Protein AF-A0A2T0B261-F1 (afdb_monomer_lite)

Secondary structure (DSSP, 8-state):
-EEEEEE--TTSTT--EEEEEEEE-TT-S-TTT-EEEEEEEE-TTS-EEEEEEEEETTEEEEEEE-HHHHHHHHHHHHHHHHHHHTT----EEEEEEETTEEEEEEE-SSSEEEEEEEEEETTEEEEEEEEEEHHHHHHHHHHHHHHHHHHHHHHHHS-TT--SS-HHHHHHHHHHHHHHHHHHHHHTT-HHHHHHHHHHHHHH--

Organism: NCBI:txid1289519

Structure (mmCIF, N/CA/C/O backbone):
data_AF-A0A2T0B261-F1
#
_entry.id   AF-A0A2T0B261-F1
#
loop_
_atom_site.group_PDB
_atom_site.id
_atom_site.type_symbol
_atom_site.label_atom_id
_atom_site.label_alt_id
_atom_site.label_comp_id
_atom_site.label_asym_id
_atom_site.label_entity_id
_atom_site.label_seq_id
_atom_site.pdbx_PDB_ins_code
_atom_site.Cartn_x
_atom_site.Cartn_y
_atom_site.Cartn_z
_atom_site.occupancy
_atom_site.B_iso_or_equiv
_atom_site.auth_seq_id
_atom_site.auth_comp_id
_atom_site.auth_asym_id
_atom_site.auth_atom_id
_atom_site.pdbx_PDB_model_num
ATOM 1 N N . MET A 1 1 ? -5.712 0.324 -14.824 1.00 85.69 1 MET A N 1
ATOM 2 C CA . MET A 1 1 ? -4.894 -0.798 -14.277 1.00 85.69 1 MET A CA 1
ATOM 3 C C . MET A 1 1 ? -5.776 -1.913 -13.694 1.00 85.69 1 MET A C 1
ATOM 5 O O . MET A 1 1 ? -6.848 -1.622 -13.180 1.00 85.69 1 MET A O 1
ATOM 9 N N . LYS A 1 2 ? -5.351 -3.194 -13.693 1.00 87.75 2 LYS A N 1
ATOM 10 C CA . LYS A 1 2 ? -6.059 -4.255 -12.928 1.00 87.75 2 LYS A CA 1
ATOM 11 C C . LYS A 1 2 ? -5.473 -4.407 -11.519 1.00 87.75 2 LYS A C 1
ATOM 13 O O . LYS A 1 2 ? -4.264 -4.598 -11.382 1.00 87.75 2 LYS A O 1
ATOM 18 N N . ILE A 1 3 ? -6.333 -4.376 -10.497 1.00 82.25 3 ILE A N 1
ATOM 19 C CA . ILE A 1 3 ? -5.967 -4.512 -9.079 1.00 82.25 3 ILE A CA 1
ATOM 20 C C . ILE A 1 3 ? -6.705 -5.706 -8.466 1.00 82.25 3 ILE A C 1
ATOM 22 O O . ILE A 1 3 ? -7.930 -5.703 -8.385 1.00 82.25 3 ILE A O 1
ATOM 26 N N . ASP A 1 4 ? -5.958 -6.713 -8.015 1.00 83.25 4 ASP A N 1
ATOM 27 C CA . ASP A 1 4 ? -6.497 -7.902 -7.353 1.00 83.25 4 ASP A CA 1
ATOM 28 C C . ASP A 1 4 ? -6.082 -7.911 -5.868 1.00 83.25 4 ASP A C 1
ATOM 30 O O . ASP A 1 4 ? -4.905 -8.092 -5.538 1.00 83.25 4 ASP A O 1
ATOM 34 N N . ASN A 1 5 ? -7.049 -7.742 -4.963 1.00 83.25 5 ASN A N 1
ATOM 35 C CA . ASN A 1 5 ? -6.847 -7.872 -3.517 1.00 83.25 5 ASN A CA 1
ATOM 36 C C . ASN A 1 5 ? -7.009 -9.332 -3.087 1.00 83.25 5 ASN A C 1
ATOM 38 O O . ASN A 1 5 ? -7.924 -10.018 -3.542 1.00 83.25 5 ASN A O 1
ATOM 42 N N . PHE A 1 6 ? -6.163 -9.811 -2.177 1.00 80.00 6 PHE A N 1
ATOM 43 C CA . PHE A 1 6 ? -6.283 -11.169 -1.650 1.00 80.00 6 PHE A CA 1
ATOM 44 C C . PHE A 1 6 ? -5.894 -11.262 -0.173 1.00 80.00 6 PHE A C 1
ATOM 46 O O . PHE A 1 6 ? -5.002 -10.568 0.324 1.00 80.00 6 PHE A O 1
ATOM 53 N N . VAL A 1 7 ? -6.558 -12.177 0.531 1.00 75.19 7 VAL A N 1
ATOM 54 C CA . VAL A 1 7 ? -6.278 -12.538 1.924 1.00 75.19 7 VAL A CA 1
ATOM 55 C C . VAL A 1 7 ? -5.962 -14.022 1.959 1.00 75.19 7 VAL A C 1
ATOM 57 O O . VAL A 1 7 ? -6.681 -14.823 1.363 1.00 75.19 7 VAL A O 1
ATOM 60 N N . LEU A 1 8 ? -4.875 -14.393 2.634 1.00 70.38 8 LEU A N 1
ATOM 61 C CA . LEU A 1 8 ? -4.493 -15.793 2.768 1.00 70.38 8 LEU A CA 1
ATOM 62 C C . LEU A 1 8 ? -5.005 -16.344 4.105 1.00 70.38 8 LEU A C 1
ATOM 64 O O . LEU A 1 8 ? -4.889 -15.669 5.132 1.00 70.38 8 LEU A O 1
ATOM 68 N N . PRO A 1 9 ? -5.588 -17.554 4.120 1.00 62.09 9 PRO A N 1
ATOM 69 C CA . PRO A 1 9 ? -6.088 -18.154 5.347 1.00 62.09 9 PRO A CA 1
ATOM 70 C C . PRO A 1 9 ? -4.943 -18.389 6.342 1.00 62.09 9 PRO A C 1
ATOM 72 O O . PRO A 1 9 ? -3.888 -18.920 5.994 1.00 62.09 9 PRO A O 1
ATOM 75 N N . LYS A 1 10 ? -5.178 -18.046 7.615 1.00 58.50 10 LYS A N 1
ATOM 76 C CA . LYS A 1 10 ? -4.206 -18.218 8.713 1.00 58.50 10 LYS A CA 1
ATOM 77 C C . LYS A 1 10 ? -3.794 -19.684 8.947 1.00 58.50 10 LYS A C 1
ATOM 79 O O . LYS A 1 10 ? -2.779 -19.926 9.588 1.00 58.50 10 LYS A O 1
ATOM 84 N N . ASN A 1 11 ? -4.553 -20.645 8.415 1.00 54.38 11 ASN A N 1
ATOM 85 C CA . ASN A 1 11 ? -4.434 -22.072 8.733 1.00 54.38 11 ASN A CA 1
ATOM 86 C C . ASN A 1 11 ? -3.466 -22.856 7.829 1.00 54.38 11 ASN A C 1
ATOM 88 O O . ASN A 1 11 ? -3.308 -24.061 8.002 1.00 54.38 11 ASN A O 1
ATOM 92 N N . THR A 1 12 ? -2.791 -22.211 6.876 1.00 56.44 12 THR A N 1
ATOM 93 C CA . THR A 1 12 ? -1.679 -22.855 6.156 1.00 56.44 12 THR A CA 1
ATOM 94 C C . THR A 1 12 ? -0.426 -22.866 7.036 1.00 56.44 12 THR A C 1
ATOM 96 O O . THR A 1 12 ? 0.180 -21.815 7.252 1.00 56.44 12 THR A O 1
ATOM 99 N N . LEU A 1 13 ? -0.038 -24.041 7.551 1.00 43.06 13 LEU A N 1
ATOM 100 C CA . LEU A 1 13 ? 1.209 -24.240 8.303 1.00 43.06 13 LEU A CA 1
ATOM 101 C C . LEU A 1 13 ? 2.393 -23.574 7.575 1.00 43.06 13 LEU A C 1
ATOM 103 O O . LEU A 1 13 ? 2.640 -23.834 6.400 1.00 43.06 13 LEU A O 1
ATOM 107 N N . GLY A 1 14 ? 3.114 -22.694 8.276 1.00 57.16 14 GLY A N 1
ATOM 108 C CA . GLY A 1 14 ? 4.294 -21.993 7.752 1.00 57.16 14 GLY A CA 1
ATOM 109 C C . GLY A 1 14 ? 4.013 -20.726 6.932 1.00 57.16 14 GLY A C 1
ATOM 110 O O . GLY A 1 14 ? 4.960 -20.043 6.531 1.00 57.16 14 GLY A O 1
ATOM 111 N N . ASN A 1 15 ? 2.748 -20.360 6.702 1.00 60.84 15 ASN A N 1
ATOM 112 C CA . ASN A 1 15 ? 2.421 -19.195 5.888 1.00 60.84 15 ASN A CA 1
ATOM 113 C C . ASN A 1 15 ? 2.606 -17.887 6.674 1.00 60.84 15 ASN A C 1
ATOM 115 O O . ASN A 1 15 ? 1.798 -17.515 7.522 1.00 60.84 15 ASN A O 1
ATOM 119 N N . ARG A 1 16 ? 3.697 -17.168 6.384 1.00 67.44 16 ARG A N 1
ATOM 120 C CA . ARG A 1 16 ? 3.964 -15.839 6.959 1.00 67.44 16 ARG A CA 1
ATOM 121 C C . ARG A 1 16 ? 3.121 -14.740 6.320 1.00 67.44 16 ARG A C 1
ATOM 123 O O . ARG A 1 16 ? 3.132 -13.625 6.822 1.00 67.44 16 ARG A O 1
ATOM 130 N N . PHE A 1 17 ? 2.450 -14.999 5.204 1.00 73.38 17 PHE A N 1
ATOM 131 C CA . PHE A 1 17 ? 1.710 -13.984 4.468 1.00 73.38 17 PHE A CA 1
ATOM 132 C C . PHE A 1 17 ? 0.312 -13.772 5.061 1.00 73.38 17 PHE A C 1
ATOM 134 O O . PHE A 1 17 ? -0.387 -14.733 5.368 1.00 73.38 17 PHE A O 1
ATOM 141 N N . LYS A 1 18 ? -0.103 -12.508 5.201 1.00 77.94 18 LYS A N 1
ATOM 142 C CA . LYS A 1 18 ? -1.422 -12.135 5.738 1.00 77.94 18 LYS A CA 1
ATOM 143 C C . LYS A 1 18 ? -2.383 -11.731 4.618 1.00 77.94 18 LYS A C 1
ATOM 145 O O . LYS A 1 18 ? -3.426 -12.346 4.424 1.00 77.94 18 LYS A O 1
ATOM 150 N N . CYS A 1 19 ? -2.015 -10.702 3.867 1.00 82.44 19 CYS A N 1
ATOM 151 C CA . CYS A 1 19 ? -2.811 -10.135 2.782 1.00 82.44 19 CYS A CA 1
ATOM 152 C C . CYS A 1 19 ? -1.904 -9.417 1.783 1.00 82.44 19 CYS A C 1
ATOM 154 O O . CYS A 1 19 ? -0.753 -9.105 2.104 1.00 82.44 19 CYS A O 1
ATOM 156 N N . GLY A 1 20 ? -2.415 -9.151 0.586 1.00 87.50 20 GLY A N 1
ATOM 157 C CA . GLY A 1 20 ? -1.688 -8.408 -0.430 1.00 87.50 20 GLY A CA 1
ATOM 158 C C . GLY A 1 20 ? -2.574 -7.858 -1.536 1.00 87.50 20 GLY A C 1
ATOM 159 O O . GLY A 1 20 ? -3.765 -8.157 -1.620 1.00 87.50 20 GLY A O 1
ATOM 160 N N . ILE A 1 21 ? -1.946 -7.043 -2.375 1.00 91.62 21 ILE A N 1
ATOM 161 C CA . ILE A 1 21 ? -2.534 -6.377 -3.527 1.00 91.62 21 ILE A CA 1
ATOM 162 C C . ILE A 1 21 ? -1.633 -6.655 -4.724 1.00 91.62 21 ILE A C 1
ATOM 164 O O . ILE A 1 21 ? -0.427 -6.391 -4.682 1.00 91.62 21 ILE A O 1
ATOM 168 N N . LYS A 1 22 ? -2.206 -7.214 -5.787 1.00 93.94 22 LYS A N 1
ATOM 169 C CA . LYS A 1 22 ? -1.523 -7.443 -7.058 1.00 93.94 22 LYS A CA 1
ATOM 170 C C . LYS A 1 22 ? -1.974 -6.389 -8.063 1.00 93.94 22 LYS A C 1
ATOM 172 O O . LYS A 1 22 ? -3.155 -6.291 -8.373 1.00 93.94 22 LYS A O 1
ATOM 177 N N . PHE A 1 23 ? -1.016 -5.655 -8.600 1.00 94.56 23 PHE A N 1
ATOM 178 C CA . PHE A 1 23 ? -1.191 -4.633 -9.619 1.00 94.56 23 PHE A CA 1
ATOM 179 C C . PHE A 1 23 ? -0.669 -5.157 -10.952 1.00 94.56 23 PHE A C 1
ATOM 181 O O . PHE A 1 23 ? 0.485 -5.581 -11.056 1.00 94.56 23 PHE A O 1
ATOM 188 N N . ILE A 1 24 ? -1.513 -5.134 -11.975 1.00 94.62 24 ILE A N 1
ATOM 189 C CA . ILE A 1 24 ? -1.156 -5.531 -13.336 1.00 94.62 24 ILE A CA 1
ATOM 190 C C . ILE A 1 24 ? -1.382 -4.309 -14.231 1.00 94.62 24 ILE A C 1
ATOM 192 O O . ILE A 1 24 ? -2.540 -3.996 -14.537 1.00 94.62 24 ILE A O 1
ATOM 196 N N . PRO A 1 25 ? -0.302 -3.611 -14.629 1.00 92.75 25 PRO A N 1
ATOM 197 C CA . PRO A 1 25 ? -0.401 -2.484 -15.548 1.00 92.75 25 PRO A CA 1
ATOM 198 C C . PRO A 1 25 ? -1.026 -2.882 -16.886 1.00 92.75 25 PRO A C 1
ATOM 200 O O . PRO A 1 25 ? -0.893 -4.019 -17.356 1.00 92.75 25 PRO A O 1
ATOM 203 N N . GLU A 1 26 ? -1.701 -1.948 -17.538 1.00 91.06 26 GLU A N 1
ATOM 204 C CA . GLU A 1 26 ? -2.388 -2.210 -18.804 1.00 91.06 26 GLU A CA 1
ATOM 205 C C . GLU A 1 26 ? -1.413 -2.502 -19.938 1.00 91.06 26 GLU A C 1
ATOM 207 O O . GLU A 1 26 ? -1.649 -3.395 -20.753 1.00 91.06 26 GLU A O 1
ATOM 212 N N . ARG A 1 27 ? -0.274 -1.804 -19.941 1.00 88.44 27 ARG A N 1
ATOM 213 C CA . ARG A 1 27 ? 0.771 -1.912 -20.970 1.00 88.44 27 ARG A CA 1
ATOM 214 C C . ARG A 1 27 ? 1.659 -3.150 -20.841 1.00 88.44 27 ARG A C 1
ATOM 216 O O . ARG A 1 27 ? 2.654 -3.275 -21.556 1.00 88.44 27 ARG A O 1
ATOM 223 N N . THR A 1 28 ? 1.334 -4.068 -19.937 1.00 87.94 28 THR A N 1
ATOM 224 C CA . THR A 1 28 ? 2.104 -5.299 -19.764 1.00 87.94 28 THR A CA 1
ATOM 225 C C . THR A 1 28 ? 1.663 -6.386 -20.737 1.00 87.94 28 THR A C 1
ATOM 227 O O . THR A 1 28 ? 0.478 -6.693 -20.845 1.00 87.94 28 THR A O 1
ATOM 230 N N . LEU A 1 29 ? 2.631 -6.988 -21.438 1.00 84.12 29 LEU A N 1
ATOM 231 C CA . LEU A 1 29 ? 2.369 -7.991 -22.475 1.00 84.12 29 LEU A CA 1
ATOM 232 C C . LEU A 1 29 ? 1.876 -9.311 -21.873 1.00 84.12 29 LEU A C 1
ATOM 234 O O . LEU A 1 29 ? 0.930 -9.905 -22.385 1.00 84.12 29 LEU A O 1
ATOM 238 N N . ASN A 1 30 ? 2.484 -9.762 -20.769 1.00 89.44 30 ASN A N 1
ATOM 239 C CA . ASN A 1 30 ? 2.093 -10.998 -20.103 1.00 89.44 30 ASN A CA 1
ATOM 240 C C . ASN A 1 30 ? 1.453 -10.710 -18.739 1.00 89.44 30 ASN A C 1
ATOM 242 O O . ASN A 1 30 ? 2.123 -10.691 -17.712 1.00 89.44 30 ASN A O 1
ATOM 246 N N . LYS A 1 31 ? 0.123 -10.568 -18.713 1.00 86.94 31 LYS A N 1
ATOM 247 C CA . LYS A 1 31 ? -0.653 -10.276 -17.489 1.00 86.94 31 LYS A CA 1
ATOM 248 C C . LYS A 1 31 ? -0.548 -11.353 -16.392 1.00 86.94 31 LYS A C 1
ATOM 250 O O . LYS A 1 31 ? -0.924 -11.106 -15.245 1.00 86.94 31 LYS A O 1
ATOM 255 N N . TYR A 1 32 ? -0.052 -12.549 -16.718 1.00 85.62 32 TYR A N 1
ATOM 256 C CA . TYR A 1 32 ? 0.152 -13.625 -15.745 1.00 85.62 32 TYR A CA 1
ATOM 257 C C . TYR A 1 32 ? 1.505 -13.520 -15.039 1.00 85.62 32 TYR A C 1
ATOM 259 O O . TYR A 1 32 ? 1.573 -13.725 -13.824 1.00 85.62 32 TYR A O 1
ATOM 267 N N . LEU A 1 33 ? 2.565 -13.198 -15.784 1.00 90.50 33 LEU A N 1
ATOM 268 C CA . LEU A 1 33 ? 3.940 -13.158 -15.275 1.00 90.50 33 LEU A CA 1
ATOM 269 C C . LEU A 1 33 ? 4.414 -11.757 -14.896 1.00 90.50 33 LEU A C 1
ATOM 271 O O . LEU A 1 33 ? 5.344 -11.647 -14.098 1.00 90.50 33 LEU A O 1
ATOM 275 N N . ASP A 1 34 ? 3.765 -10.721 -15.418 1.00 94.00 34 ASP A N 1
ATOM 276 C CA . ASP A 1 34 ? 4.195 -9.345 -15.252 1.00 94.00 34 ASP A CA 1
ATOM 277 C C . ASP A 1 34 ? 3.243 -8.593 -14.316 1.00 94.00 34 ASP A C 1
ATOM 279 O O . ASP A 1 34 ? 2.078 -8.359 -14.643 1.00 94.00 34 ASP A O 1
ATOM 283 N N . TYR A 1 35 ? 3.724 -8.248 -13.123 1.00 95.19 35 TYR A N 1
ATOM 284 C CA . TYR A 1 35 ? 2.932 -7.564 -12.104 1.00 95.19 35 TYR A CA 1
ATOM 285 C C . TYR A 1 35 ? 3.797 -6.911 -11.022 1.00 95.19 35 TYR A C 1
ATOM 287 O O . TYR A 1 35 ? 4.931 -7.322 -10.755 1.00 95.19 35 TYR A O 1
ATOM 295 N N . ILE A 1 36 ? 3.214 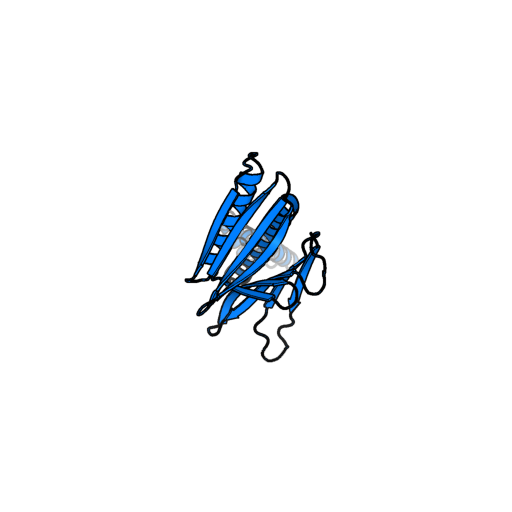-5.931 -10.338 1.00 96.25 36 ILE A N 1
ATOM 296 C CA . ILE A 1 36 ? 3.713 -5.401 -9.070 1.00 96.25 36 ILE A CA 1
ATOM 297 C C . ILE A 1 36 ? 2.863 -6.021 -7.962 1.00 96.25 36 ILE A C 1
ATOM 299 O O . ILE A 1 36 ? 1.642 -6.049 -8.044 1.00 96.25 36 ILE A O 1
ATOM 303 N N . LEU A 1 37 ? 3.487 -6.572 -6.932 1.00 94.88 37 LEU A N 1
ATOM 304 C CA . LEU A 1 37 ? 2.802 -7.283 -5.861 1.00 94.88 37 LEU A CA 1
ATOM 305 C C . LEU A 1 37 ? 3.219 -6.703 -4.515 1.00 94.88 37 LEU A C 1
ATOM 307 O O . LEU A 1 37 ? 4.368 -6.837 -4.103 1.00 94.88 37 LEU A O 1
ATOM 311 N N . PHE A 1 38 ? 2.268 -6.092 -3.822 1.00 94.31 38 PHE A N 1
ATOM 312 C CA . PHE A 1 38 ? 2.430 -5.617 -2.457 1.00 94.31 38 PHE A CA 1
ATOM 313 C C . PHE A 1 38 ? 1.871 -6.656 -1.486 1.00 94.31 38 PHE A C 1
ATOM 315 O O . PHE A 1 38 ? 0.740 -7.104 -1.647 1.00 94.31 38 PHE A O 1
ATOM 322 N N . VAL A 1 39 ? 2.641 -7.070 -0.480 1.00 91.75 39 VAL A N 1
ATOM 323 C CA . VAL A 1 39 ? 2.204 -8.100 0.471 1.00 91.75 39 VAL A CA 1
ATOM 324 C C . VAL A 1 39 ? 2.661 -7.805 1.884 1.00 91.75 39 VAL A C 1
ATOM 326 O O . VAL A 1 39 ? 3.810 -7.432 2.117 1.00 91.75 39 VAL A O 1
ATOM 329 N N . VAL A 1 40 ? 1.782 -8.074 2.842 1.00 89.38 40 VAL A N 1
ATOM 330 C CA . VAL A 1 40 ? 2.079 -8.004 4.271 1.00 89.38 40 VAL A CA 1
ATOM 331 C C . VAL A 1 40 ? 2.399 -9.386 4.794 1.00 89.38 40 VAL A C 1
ATOM 333 O O . VAL A 1 40 ? 1.657 -10.347 4.564 1.00 89.38 40 VAL A O 1
ATOM 336 N N . LYS A 1 41 ? 3.510 -9.483 5.519 1.00 86.31 41 LYS A N 1
ATOM 337 C CA . LYS A 1 41 ? 3.987 -10.728 6.109 1.00 86.31 41 LYS A CA 1
ATOM 338 C C . LYS A 1 41 ? 4.312 -10.535 7.584 1.00 86.31 41 LYS A C 1
ATOM 340 O O . LYS A 1 41 ? 4.682 -9.445 8.007 1.00 86.31 41 LYS A O 1
ATOM 345 N N . SER A 1 42 ? 4.211 -11.602 8.360 1.00 78.94 42 SER A N 1
ATOM 346 C CA . SER A 1 42 ? 4.788 -11.676 9.696 1.00 78.94 42 SER A CA 1
ATOM 347 C C . SER A 1 42 ? 6.303 -11.852 9.576 1.00 78.94 42 SER A C 1
ATOM 349 O O . SER A 1 42 ? 6.788 -12.806 8.960 1.00 78.94 42 SER A O 1
ATOM 351 N N . GLY A 1 43 ? 7.048 -10.915 10.147 1.00 70.56 43 GLY A N 1
ATOM 352 C CA . GLY A 1 43 ? 8.488 -10.988 10.334 1.00 70.56 43 GLY A CA 1
ATOM 353 C C . GLY A 1 43 ? 8.882 -12.046 11.363 1.00 70.56 43 GLY A C 1
ATOM 354 O O . GLY A 1 43 ? 8.042 -12.686 11.997 1.00 70.56 43 GLY A O 1
ATOM 355 N N . HIS A 1 44 ? 10.190 -12.225 11.547 1.00 66.25 44 HIS A N 1
ATOM 356 C CA . HIS A 1 44 ? 10.739 -13.246 12.446 1.00 66.25 44 HIS A CA 1
ATOM 357 C C . HIS A 1 44 ? 10.389 -13.015 13.924 1.00 66.25 44 HIS A C 1
ATOM 359 O O . HIS A 1 44 ? 10.278 -13.979 14.672 1.00 66.25 44 HIS A O 1
ATOM 365 N N . LYS A 1 45 ? 10.172 -11.758 14.329 1.00 68.25 45 LYS A N 1
ATOM 366 C CA . LYS A 1 45 ? 9.769 -11.373 15.692 1.00 68.25 45 LYS A CA 1
ATOM 367 C C . LYS A 1 45 ? 8.255 -11.157 15.845 1.00 68.25 45 LYS A C 1
ATOM 369 O O . LYS A 1 45 ? 7.816 -10.577 16.829 1.00 68.25 45 LYS A O 1
ATOM 374 N N . GLY A 1 46 ? 7.452 -11.565 14.857 1.00 69.56 46 GLY A N 1
ATOM 375 C CA . GLY A 1 46 ? 6.000 -11.336 14.836 1.00 69.56 46 GLY A CA 1
ATOM 376 C C . GLY A 1 46 ? 5.570 -9.933 14.380 1.00 69.56 46 GLY A C 1
ATOM 377 O O . GLY A 1 46 ? 4.380 -9.698 14.179 1.00 69.56 46 GLY A O 1
ATOM 378 N N . GLU A 1 47 ? 6.519 -9.023 14.156 1.00 79.19 47 GLU A N 1
ATOM 379 C CA . GLU A 1 47 ? 6.277 -7.690 13.591 1.00 79.19 47 GLU A CA 1
ATOM 380 C C . GLU A 1 47 ? 5.773 -7.757 12.141 1.00 79.19 47 GLU A C 1
ATOM 382 O O . GLU A 1 47 ? 6.102 -8.681 11.399 1.00 79.19 47 GLU A O 1
ATOM 387 N N . GLU A 1 48 ? 4.954 -6.793 11.716 1.00 83.38 48 GLU A N 1
ATOM 388 C CA . GLU A 1 48 ? 4.506 -6.738 10.321 1.00 83.38 48 GLU A CA 1
ATOM 389 C C . GLU A 1 48 ? 5.617 -6.189 9.425 1.00 83.38 48 GLU A C 1
ATOM 391 O O . GLU A 1 48 ? 6.194 -5.137 9.690 1.00 83.38 48 GLU A O 1
ATOM 396 N N . VAL A 1 49 ? 5.884 -6.908 8.340 1.00 88.88 49 VAL A N 1
ATOM 397 C CA . VAL A 1 49 ? 6.855 -6.543 7.315 1.00 88.88 49 VAL A CA 1
ATOM 398 C C . VAL A 1 49 ? 6.125 -6.410 5.988 1.00 88.88 49 VAL A C 1
ATOM 400 O O . VAL A 1 49 ? 5.347 -7.289 5.600 1.00 88.88 49 VAL A O 1
ATOM 403 N N . TYR A 1 50 ? 6.401 -5.326 5.274 1.00 92.25 50 TYR A N 1
ATOM 404 C CA . TYR A 1 50 ? 5.772 -5.017 3.998 1.00 92.25 50 TYR A CA 1
ATOM 405 C C . TYR A 1 50 ? 6.734 -5.351 2.866 1.00 92.25 50 TYR A C 1
ATOM 407 O O . TYR A 1 50 ? 7.903 -4.976 2.893 1.00 92.25 50 TYR A O 1
ATOM 415 N N . ASN A 1 51 ? 6.268 -6.098 1.876 1.00 93.62 51 ASN A N 1
ATOM 416 C CA . ASN A 1 51 ? 7.079 -6.535 0.753 1.00 93.62 51 ASN A CA 1
ATOM 417 C C . ASN A 1 51 ? 6.472 -6.021 -0.548 1.00 93.62 51 ASN A C 1
ATOM 419 O O . ASN A 1 51 ? 5.302 -6.282 -0.810 1.00 93.62 51 ASN A O 1
ATOM 423 N N . LEU A 1 52 ? 7.274 -5.332 -1.353 1.00 95.31 52 LEU A N 1
ATOM 424 C CA . LEU A 1 52 ? 6.906 -4.913 -2.698 1.00 95.31 52 LEU A CA 1
ATOM 425 C C . LEU A 1 52 ? 7.749 -5.697 -3.701 1.00 95.31 52 LEU A C 1
ATOM 427 O O . LEU A 1 52 ? 8.977 -5.621 -3.696 1.00 95.31 52 LEU A O 1
ATOM 431 N N . CYS A 1 53 ? 7.083 -6.467 -4.546 1.00 94.88 53 CYS A N 1
ATOM 432 C CA . CYS A 1 53 ? 7.693 -7.315 -5.551 1.00 94.88 53 CYS A CA 1
ATOM 433 C C . CYS A 1 53 ? 7.388 -6.762 -6.940 1.00 94.88 53 CYS A C 1
ATOM 435 O O . CYS A 1 53 ? 6.228 -6.625 -7.312 1.00 94.88 53 CYS A O 1
ATOM 437 N N . PHE A 1 54 ? 8.425 -6.484 -7.719 1.00 96.25 54 PHE A N 1
ATOM 438 C CA . PHE A 1 54 ? 8.323 -6.193 -9.143 1.00 96.25 54 PHE A CA 1
ATOM 439 C C . PHE A 1 54 ? 8.672 -7.468 -9.891 1.00 96.25 54 PHE A C 1
ATOM 441 O O . PHE A 1 54 ? 9.816 -7.906 -9.791 1.00 96.25 54 PHE A O 1
ATOM 448 N N . LYS A 1 55 ? 7.734 -8.067 -10.627 1.00 94.81 55 LYS A N 1
ATOM 449 C CA . LYS A 1 55 ? 7.985 -9.280 -11.414 1.00 94.81 55 LYS A CA 1
ATOM 450 C C . LYS A 1 55 ? 7.682 -9.038 -12.882 1.00 94.81 55 LYS A C 1
ATOM 452 O O . LYS A 1 55 ? 6.589 -8.599 -13.198 1.00 94.81 55 LYS A O 1
ATOM 457 N N . ARG A 1 56 ? 8.619 -9.360 -13.771 1.00 93.69 56 ARG A N 1
ATOM 458 C CA . ARG A 1 56 ? 8.424 -9.301 -15.222 1.00 93.69 56 ARG A CA 1
ATOM 459 C C . ARG A 1 56 ? 9.120 -10.481 -15.889 1.00 93.69 56 ARG A C 1
ATOM 461 O O . ARG A 1 56 ? 10.347 -10.584 -15.852 1.00 93.69 56 ARG A O 1
ATOM 468 N N . GLY A 1 57 ? 8.344 -11.390 -16.468 1.00 90.69 57 GLY A N 1
ATOM 469 C CA . GLY A 1 57 ? 8.825 -12.690 -16.929 1.00 90.69 57 GLY A CA 1
ATOM 470 C C . GLY A 1 57 ? 9.569 -13.435 -15.814 1.00 90.69 57 GLY A C 1
ATOM 471 O O . GLY A 1 57 ? 9.018 -13.692 -14.740 1.00 90.69 57 GLY A O 1
ATOM 472 N N . ASN A 1 58 ? 10.843 -13.745 -16.064 1.00 88.94 58 ASN A N 1
ATOM 473 C CA . ASN A 1 58 ? 11.728 -14.407 -15.099 1.00 88.94 58 ASN A CA 1
ATOM 474 C C . ASN A 1 58 ? 12.457 -13.427 -14.166 1.00 88.94 58 ASN A C 1
ATOM 476 O O . ASN A 1 58 ? 13.035 -13.850 -13.166 1.00 88.94 58 ASN A O 1
ATOM 480 N N . ALA A 1 59 ? 12.441 -12.128 -14.472 1.00 90.19 59 ALA A N 1
ATOM 481 C CA . ALA A 1 59 ? 13.086 -11.118 -13.648 1.00 90.19 59 ALA A CA 1
ATOM 482 C C . ALA A 1 59 ? 12.174 -10.731 -12.482 1.00 90.19 59 ALA A C 1
ATOM 484 O O . ALA A 1 59 ? 10.980 -10.480 -12.665 1.00 90.19 59 ALA A O 1
ATOM 485 N N . PHE A 1 60 ? 12.733 -10.651 -11.276 1.00 91.75 60 PHE A N 1
ATOM 486 C CA . PHE A 1 60 ? 11.997 -10.155 -10.123 1.00 91.75 60 PHE A CA 1
ATOM 487 C C . PHE A 1 60 ? 12.893 -9.400 -9.145 1.00 91.75 60 PHE A C 1
ATOM 489 O O . PHE A 1 60 ? 14.036 -9.780 -8.905 1.00 91.75 60 PHE A O 1
ATOM 496 N N . ASN A 1 61 ? 12.331 -8.365 -8.529 1.00 93.88 61 ASN A N 1
ATOM 497 C CA . ASN A 1 61 ? 12.964 -7.577 -7.481 1.00 93.88 61 ASN A CA 1
ATOM 498 C C . ASN A 1 61 ? 12.025 -7.492 -6.279 1.00 93.88 61 ASN A C 1
ATOM 500 O O . ASN A 1 61 ? 10.908 -6.998 -6.392 1.00 93.88 61 ASN A O 1
ATOM 504 N N . ASN A 1 62 ? 12.496 -7.964 -5.124 1.00 92.88 62 ASN A N 1
ATOM 505 C CA . ASN A 1 62 ? 11.769 -7.897 -3.859 1.00 92.88 62 ASN A CA 1
ATOM 506 C C . ASN A 1 62 ? 12.381 -6.822 -2.965 1.00 92.88 62 ASN A C 1
ATOM 508 O O . ASN A 1 62 ? 13.552 -6.924 -2.588 1.00 92.88 62 ASN A O 1
ATOM 512 N N . LEU A 1 63 ? 11.560 -5.849 -2.597 1.00 93.75 63 LEU A N 1
ATOM 513 C CA . LEU A 1 63 ? 11.885 -4.737 -1.717 1.00 93.75 63 LEU A CA 1
ATOM 514 C C . LEU A 1 63 ? 11.124 -4.920 -0.404 1.00 93.75 63 LEU A C 1
ATOM 516 O O . LEU A 1 63 ? 9.979 -5.376 -0.396 1.00 93.75 63 LEU A O 1
ATOM 520 N N . VAL A 1 64 ? 11.780 -4.628 0.714 1.00 92.75 64 VAL A N 1
ATOM 521 C CA . VAL A 1 64 ? 11.234 -4.850 2.056 1.00 92.75 64 VAL A CA 1
ATOM 522 C C . VAL A 1 64 ? 11.178 -3.521 2.788 1.00 92.75 64 VAL A C 1
ATOM 524 O O . VAL A 1 64 ? 12.188 -2.831 2.866 1.00 92.75 64 VAL A O 1
ATOM 527 N N . PHE A 1 65 ? 10.015 -3.208 3.346 1.00 92.25 65 PHE A N 1
ATOM 528 C CA . PHE A 1 65 ? 9.735 -1.970 4.052 1.00 92.25 65 PHE A CA 1
ATOM 529 C C . PHE A 1 65 ? 9.317 -2.267 5.494 1.00 92.25 65 PHE A C 1
ATOM 531 O O . PHE A 1 65 ? 8.536 -3.183 5.774 1.00 92.25 65 PHE A O 1
ATOM 538 N N . SER A 1 66 ? 9.818 -1.435 6.401 1.00 90.62 66 SER A N 1
ATOM 539 C CA . SER A 1 66 ? 9.178 -1.165 7.688 1.00 90.62 66 SER A CA 1
ATOM 540 C C . SER A 1 66 ? 7.914 -0.318 7.487 1.00 90.62 66 SER A C 1
ATOM 542 O O . SER A 1 66 ? 7.701 0.239 6.408 1.00 90.62 66 SER A O 1
ATOM 544 N N . GLN A 1 67 ? 7.101 -0.164 8.537 1.00 88.75 67 GLN A N 1
ATOM 545 C CA . GLN A 1 67 ? 5.964 0.766 8.526 1.00 88.75 67 GLN A CA 1
ATOM 546 C C . GLN A 1 67 ? 6.392 2.184 8.119 1.00 88.75 67 GLN A C 1
ATOM 548 O O . GLN A 1 67 ? 5.786 2.772 7.231 1.00 88.75 67 GLN A O 1
ATOM 553 N N . LYS A 1 68 ? 7.463 2.704 8.731 1.00 90.94 68 LYS A N 1
ATOM 554 C CA . LYS A 1 68 ? 7.943 4.069 8.491 1.00 90.94 68 LYS A CA 1
ATOM 555 C C . LYS A 1 68 ? 8.384 4.263 7.038 1.00 90.94 68 LYS A C 1
ATOM 557 O O . LYS A 1 68 ? 7.920 5.170 6.366 1.00 90.94 68 LYS A O 1
ATOM 562 N N . SER A 1 69 ? 9.209 3.351 6.526 1.00 93.06 69 SER A N 1
ATOM 563 C CA . SER A 1 69 ? 9.680 3.418 5.135 1.00 93.06 69 SER A CA 1
ATOM 564 C C . SER A 1 69 ? 8.555 3.215 4.112 1.00 93.06 69 SER A C 1
ATOM 566 O O . SER A 1 69 ? 8.663 3.682 2.985 1.00 93.06 69 SER A O 1
ATOM 568 N N . LEU A 1 70 ? 7.480 2.502 4.475 1.00 93.69 70 LEU A N 1
ATOM 569 C CA . LEU A 1 70 ? 6.295 2.384 3.623 1.00 93.69 70 LEU A CA 1
ATOM 570 C C . LEU A 1 70 ? 5.540 3.717 3.548 1.00 93.69 70 LEU A C 1
ATOM 572 O O . LEU A 1 70 ? 5.122 4.114 2.466 1.00 93.69 70 LEU A O 1
ATOM 576 N N . GLU A 1 71 ? 5.375 4.403 4.678 1.00 93.56 71 GLU A N 1
ATOM 577 C CA . GLU A 1 71 ? 4.767 5.738 4.722 1.00 93.56 71 GLU A CA 1
ATOM 578 C C . GLU A 1 71 ? 5.594 6.742 3.907 1.00 93.56 71 GLU A C 1
ATOM 580 O O . GLU A 1 71 ? 5.038 7.457 3.078 1.00 93.56 71 GLU A O 1
ATOM 585 N N . GLU A 1 72 ? 6.921 6.721 4.054 1.00 95.88 72 GLU A N 1
ATOM 586 C CA . GLU A 1 72 ? 7.846 7.534 3.251 1.00 95.88 72 GLU A CA 1
ATOM 587 C C . GLU A 1 72 ? 7.729 7.222 1.748 1.00 95.88 72 GLU A C 1
ATOM 589 O O . GLU A 1 72 ? 7.678 8.141 0.932 1.00 95.88 72 GLU A O 1
ATOM 594 N N . TYR A 1 73 ? 7.612 5.943 1.371 1.00 96.62 73 TYR A N 1
ATOM 595 C CA . TYR A 1 73 ? 7.401 5.537 -0.021 1.00 96.62 73 TYR A CA 1
ATOM 596 C C . TYR A 1 73 ? 6.063 6.039 -0.585 1.00 96.62 73 TYR A C 1
ATOM 598 O O . TYR A 1 73 ? 6.003 6.502 -1.722 1.00 96.62 73 TYR A O 1
ATOM 606 N N . ILE A 1 74 ? 4.986 5.986 0.200 1.00 96.06 74 ILE A N 1
ATOM 607 C CA . ILE A 1 74 ? 3.682 6.517 -0.216 1.00 96.06 74 ILE A CA 1
ATOM 608 C C . ILE A 1 74 ? 3.756 8.039 -0.397 1.00 96.06 74 ILE A C 1
ATOM 610 O O . ILE A 1 74 ? 3.266 8.543 -1.406 1.00 96.06 74 ILE A O 1
ATOM 614 N N . CYS A 1 75 ? 4.407 8.765 0.516 1.00 96.25 75 CYS A N 1
ATOM 615 C CA . CYS A 1 75 ? 4.642 10.206 0.368 1.00 96.25 75 CYS A CA 1
ATOM 616 C C . CYS A 1 75 ? 5.466 10.524 -0.890 1.00 96.25 75 CYS A C 1
ATOM 618 O O . CYS A 1 75 ? 5.140 11.453 -1.624 1.00 96.25 75 CYS A O 1
ATOM 620 N N . PHE A 1 76 ? 6.492 9.722 -1.185 1.00 96.81 76 PHE A N 1
ATOM 621 C CA . PHE A 1 76 ? 7.259 9.827 -2.426 1.00 96.81 76 PHE A CA 1
ATOM 622 C C . PHE A 1 76 ? 6.362 9.682 -3.667 1.00 96.81 76 PHE A C 1
ATOM 624 O O . PHE A 1 76 ? 6.406 10.531 -4.555 1.00 96.81 76 PHE A O 1
ATOM 631 N N . LEU A 1 77 ? 5.489 8.667 -3.709 1.00 96.12 77 LEU A N 1
ATOM 632 C CA . LEU A 1 77 ? 4.538 8.489 -4.813 1.00 96.12 77 LEU A CA 1
ATOM 633 C C . LEU A 1 77 ? 3.557 9.663 -4.941 1.00 96.12 77 LEU A C 1
ATOM 635 O O . LEU A 1 77 ? 3.241 10.062 -6.058 1.00 96.12 77 LEU A O 1
ATOM 639 N N . GLN A 1 78 ? 3.086 10.218 -3.819 1.00 95.44 78 GLN A N 1
ATOM 640 C CA . GLN A 1 78 ? 2.206 11.393 -3.808 1.00 95.44 78 GLN A CA 1
ATOM 641 C C . GLN A 1 78 ? 2.897 12.615 -4.408 1.00 95.44 78 GLN A C 1
ATOM 643 O O . GLN A 1 78 ? 2.308 13.294 -5.244 1.00 95.44 78 GLN A O 1
ATOM 648 N N . ASN A 1 79 ? 4.149 12.873 -4.025 1.00 93.50 79 ASN A N 1
ATOM 649 C CA . ASN A 1 79 ? 4.921 13.990 -4.563 1.00 93.50 79 ASN A CA 1
ATOM 650 C C . ASN A 1 79 ? 5.114 13.849 -6.074 1.00 93.50 79 ASN A C 1
ATOM 652 O O . ASN A 1 79 ? 4.846 14.791 -6.815 1.00 93.50 79 ASN A O 1
ATOM 656 N N . VAL A 1 80 ? 5.489 12.651 -6.534 1.00 92.88 80 VAL A N 1
ATOM 657 C CA . VAL A 1 80 ? 5.612 12.355 -7.966 1.00 92.88 80 VAL A CA 1
ATOM 658 C C . VAL A 1 80 ? 4.281 12.573 -8.684 1.00 92.88 80 VAL A C 1
ATOM 660 O O . VAL A 1 80 ? 4.245 13.257 -9.703 1.00 92.88 80 VAL A O 1
ATOM 663 N N . TYR A 1 81 ? 3.178 12.050 -8.147 1.00 92.31 81 TYR A N 1
ATOM 664 C CA . TYR A 1 81 ? 1.851 12.223 -8.736 1.00 92.31 81 TYR A CA 1
ATOM 665 C C . TYR A 1 81 ? 1.446 13.705 -8.824 1.00 92.31 81 TYR A C 1
ATOM 667 O O . TYR A 1 81 ? 1.022 14.164 -9.880 1.00 92.31 81 TYR A O 1
ATOM 675 N N . ASN A 1 82 ? 1.669 14.497 -7.776 1.00 90.44 82 ASN A N 1
ATOM 676 C CA . ASN A 1 82 ? 1.370 15.932 -7.794 1.00 90.44 82 ASN A CA 1
ATOM 677 C C . ASN A 1 82 ? 2.203 16.687 -8.846 1.00 90.44 82 ASN A C 1
ATOM 679 O O . ASN A 1 82 ? 1.677 17.550 -9.554 1.00 90.44 82 ASN A O 1
ATOM 683 N N . SER A 1 83 ? 3.479 16.321 -9.013 1.00 87.50 83 SER A N 1
ATOM 684 C CA . SER A 1 83 ? 4.333 16.865 -10.076 1.00 87.50 83 SER A CA 1
ATOM 685 C C . SER A 1 83 ? 3.792 16.536 -11.470 1.00 87.50 83 SER A C 1
ATOM 687 O O . SER A 1 83 ? 3.870 17.373 -12.368 1.00 87.50 83 SER A O 1
ATOM 689 N N . THR A 1 84 ? 3.173 15.362 -11.652 1.00 83.75 84 THR A N 1
ATOM 690 C CA . THR A 1 84 ? 2.562 14.973 -12.938 1.00 83.75 84 THR A CA 1
ATOM 691 C C . THR A 1 84 ? 1.317 15.782 -13.298 1.00 83.75 84 THR A C 1
ATOM 693 O O . THR A 1 84 ? 1.016 15.912 -14.486 1.00 83.75 84 THR A O 1
ATOM 696 N N . CYS A 1 85 ? 0.616 16.331 -12.299 1.00 78.19 85 CYS A N 1
ATOM 697 C CA . CYS A 1 85 ? -0.542 17.211 -12.480 1.00 78.19 85 CYS A CA 1
ATOM 698 C C . CYS A 1 85 ? -0.154 18.663 -12.804 1.00 78.19 85 CYS A C 1
ATOM 700 O O . CYS A 1 85 ? -1.012 19.439 -13.204 1.00 78.19 85 CYS A O 1
ATOM 702 N N . SER A 1 86 ? 1.114 19.032 -12.611 1.00 73.88 86 SER A N 1
ATOM 703 C CA . SER A 1 86 ? 1.616 20.406 -12.767 1.00 73.88 86 SER A CA 1
ATOM 704 C C . SER A 1 86 ? 2.290 20.647 -14.131 1.00 73.88 86 SER A C 1
ATOM 706 O O . SER A 1 86 ? 3.131 21.532 -14.243 1.00 73.88 86 SER A O 1
ATOM 708 N N . ASP A 1 87 ? 1.995 19.810 -15.135 1.00 66.88 87 ASP A N 1
ATOM 709 C CA . ASP A 1 87 ? 2.613 19.791 -16.476 1.00 66.88 87 ASP A CA 1
ATOM 710 C C . ASP A 1 87 ? 4.153 19.711 -16.502 1.00 66.88 87 ASP A C 1
ATOM 712 O O . ASP A 1 87 ? 4.792 19.977 -17.520 1.00 66.88 87 ASP A O 1
ATOM 716 N N . ASN A 1 88 ? 4.784 19.276 -15.405 1.00 68.12 88 ASN A N 1
ATOM 717 C CA . ASN A 1 88 ? 6.220 19.031 -15.400 1.00 68.12 88 ASN A CA 1
ATOM 718 C C . ASN A 1 88 ? 6.534 17.744 -16.181 1.00 68.12 88 ASN A C 1
ATOM 720 O O . ASN A 1 88 ? 6.224 16.635 -15.741 1.00 68.12 88 ASN A O 1
ATOM 724 N N . LEU A 1 89 ? 7.156 17.899 -17.352 1.00 69.81 89 LEU A N 1
ATOM 725 C CA . LEU A 1 89 ? 7.484 16.791 -18.256 1.00 69.81 89 LEU A CA 1
ATOM 726 C C . LEU A 1 89 ? 8.768 16.052 -17.876 1.00 69.81 89 LEU A C 1
ATOM 728 O O . LEU A 1 89 ? 8.951 14.910 -18.297 1.00 69.81 89 LEU A O 1
ATOM 732 N N . ASN A 1 90 ? 9.620 16.665 -17.050 1.00 81.06 90 ASN A N 1
ATOM 733 C CA . ASN A 1 90 ? 10.937 16.148 -16.685 1.00 81.06 90 ASN A CA 1
ATOM 734 C C . ASN A 1 90 ? 10.941 15.664 -15.235 1.00 81.06 90 ASN A C 1
ATOM 736 O O . ASN A 1 90 ? 11.523 16.284 -14.348 1.00 81.06 90 ASN A O 1
ATOM 740 N N . ILE A 1 91 ? 10.257 14.548 -14.999 1.00 87.12 91 ILE A N 1
ATOM 741 C CA . ILE A 1 91 ? 10.284 13.857 -13.710 1.00 87.12 91 ILE A CA 1
ATOM 742 C C . ILE A 1 91 ? 11.372 12.791 -13.774 1.00 87.12 91 ILE A C 1
ATOM 744 O O . ILE A 1 91 ? 11.312 11.916 -14.635 1.00 87.12 91 ILE A O 1
ATOM 748 N N . GLU A 1 92 ? 12.332 12.844 -12.858 1.00 92.88 92 GLU A N 1
ATOM 749 C CA . GLU A 1 92 ? 13.280 11.767 -12.578 1.00 92.88 92 GLU A CA 1
ATOM 750 C C . GLU A 1 92 ? 13.573 11.784 -11.079 1.00 92.88 92 GLU A C 1
ATOM 752 O O . GLU A 1 92 ? 14.345 12.596 -10.582 1.00 92.88 92 GLU A O 1
ATOM 757 N N . GLU A 1 93 ? 12.877 10.919 -10.353 1.00 94.62 93 GLU A N 1
ATOM 758 C CA . GLU A 1 93 ? 12.852 10.917 -8.896 1.00 94.62 93 GLU A CA 1
ATOM 759 C C . GLU A 1 93 ? 13.242 9.535 -8.376 1.00 94.62 93 GLU A C 1
ATOM 761 O O . GLU A 1 93 ? 12.819 8.500 -8.911 1.00 94.62 93 GLU A O 1
ATOM 766 N N . GLU A 1 94 ? 14.040 9.506 -7.311 1.00 96.25 94 GLU A N 1
ATOM 767 C CA . GLU A 1 94 ? 14.558 8.271 -6.730 1.00 96.25 94 GLU A CA 1
ATOM 768 C C . GLU A 1 94 ? 14.145 8.118 -5.265 1.00 96.25 94 GLU A C 1
ATOM 770 O O . GLU A 1 94 ? 14.264 9.029 -4.452 1.00 96.25 94 GLU A O 1
ATOM 775 N N . PHE A 1 95 ? 13.712 6.911 -4.912 1.00 96.69 95 PHE A N 1
ATOM 776 C CA . PHE A 1 95 ? 13.429 6.502 -3.547 1.00 96.69 95 PHE A CA 1
ATOM 777 C C . PHE A 1 95 ? 14.401 5.401 -3.125 1.00 96.69 95 PHE A C 1
ATOM 779 O O . PHE A 1 95 ? 14.346 4.274 -3.631 1.00 96.69 95 PHE A O 1
ATOM 786 N N . LEU A 1 96 ? 15.287 5.713 -2.181 1.00 95.19 96 LEU A N 1
ATOM 787 C CA . LEU A 1 96 ? 16.218 4.745 -1.611 1.00 95.19 96 LEU A CA 1
ATOM 788 C C . LEU A 1 96 ? 15.498 3.876 -0.572 1.00 95.19 96 LEU A C 1
ATOM 790 O O . LEU A 1 96 ? 15.049 4.367 0.458 1.00 95.19 96 LEU A O 1
ATOM 794 N N . VAL A 1 97 ? 15.413 2.568 -0.823 1.00 91.44 97 VAL A N 1
ATOM 795 C CA . VAL A 1 97 ? 14.817 1.608 0.125 1.00 91.44 97 VAL A CA 1
ATOM 796 C C . VAL A 1 97 ? 15.845 1.197 1.175 1.00 91.44 97 VAL A C 1
ATOM 798 O O . VAL A 1 97 ? 15.552 1.154 2.367 1.00 91.44 97 VAL A O 1
ATOM 801 N N . LYS A 1 98 ? 17.048 0.851 0.716 1.00 90.19 98 LYS A N 1
ATOM 802 C CA . LYS A 1 98 ? 18.234 0.551 1.526 1.00 90.19 98 LYS A CA 1
ATOM 803 C C . LYS A 1 98 ? 19.466 0.574 0.629 1.00 90.19 98 LYS A C 1
ATOM 805 O O . LYS A 1 98 ? 19.338 0.699 -0.586 1.00 90.19 98 LYS A O 1
ATOM 810 N N . GLU A 1 99 ? 20.645 0.398 1.211 1.00 87.81 99 GLU A N 1
ATOM 811 C CA . GLU A 1 99 ? 21.891 0.310 0.450 1.00 87.81 99 GLU A CA 1
ATOM 812 C C . GLU A 1 99 ? 21.786 -0.723 -0.691 1.00 87.81 99 GLU A C 1
ATOM 814 O O . GLU A 1 99 ? 21.334 -1.860 -0.495 1.00 87.81 99 GLU A O 1
ATOM 819 N N . GLY A 1 100 ? 22.101 -0.275 -1.910 1.00 88.62 100 GLY A N 1
ATOM 820 C CA . GLY A 1 100 ? 21.982 -1.055 -3.142 1.00 88.62 100 GLY A CA 1
ATOM 821 C C . GLY A 1 100 ? 20.549 -1.346 -3.612 1.00 88.62 100 GLY A C 1
ATOM 822 O O . GLY A 1 100 ? 20.366 -2.159 -4.515 1.00 88.62 100 GLY A O 1
ATOM 823 N N . GLN A 1 101 ? 19.503 -0.753 -3.026 1.00 94.12 101 GLN A N 1
ATOM 824 C CA . GLN A 1 101 ? 18.111 -0.952 -3.454 1.00 94.12 101 GLN A CA 1
ATOM 825 C C . GLN A 1 101 ? 17.342 0.359 -3.537 1.00 94.12 101 GLN A C 1
ATOM 827 O O . GLN A 1 101 ? 17.107 1.018 -2.524 1.00 94.12 101 GLN A O 1
ATOM 832 N N . LYS A 1 102 ? 16.863 0.686 -4.736 1.00 95.69 102 LYS A N 1
ATOM 833 C CA . LYS A 1 102 ? 16.075 1.895 -4.980 1.00 95.69 102 LYS A CA 1
ATOM 834 C C . LYS A 1 102 ? 14.913 1.663 -5.934 1.00 95.69 102 LYS A C 1
ATOM 836 O O . LYS A 1 102 ? 14.881 0.690 -6.691 1.00 95.69 102 LYS A O 1
ATOM 841 N N . ILE A 1 103 ? 13.958 2.576 -5.886 1.00 97.19 103 ILE A N 1
ATOM 842 C CA . ILE A 1 103 ? 12.879 2.712 -6.857 1.00 97.19 103 ILE A CA 1
ATOM 843 C C . ILE A 1 103 ? 13.102 4.035 -7.579 1.00 97.19 103 ILE A C 1
ATOM 845 O O . ILE A 1 103 ? 13.337 5.046 -6.936 1.00 97.19 103 ILE A O 1
ATOM 849 N N . VAL A 1 104 ? 13.034 4.022 -8.902 1.00 96.81 104 VAL A N 1
ATOM 850 C CA . VAL A 1 104 ? 13.188 5.203 -9.751 1.00 96.81 104 VAL A CA 1
ATOM 851 C C . VAL A 1 104 ? 11.896 5.394 -10.528 1.00 96.81 104 VAL A C 1
ATOM 853 O O . VAL A 1 104 ? 11.401 4.433 -11.129 1.00 96.81 104 VAL A O 1
ATOM 856 N N . ILE A 1 105 ? 11.352 6.608 -10.512 1.00 96.69 105 ILE A N 1
ATOM 857 C CA . ILE A 1 105 ? 10.243 7.002 -11.379 1.00 96.69 105 ILE A CA 1
ATOM 858 C C . ILE A 1 105 ? 10.744 8.063 -12.338 1.00 96.69 105 ILE A C 1
ATOM 860 O O . ILE A 1 105 ? 11.227 9.104 -11.907 1.00 96.69 105 ILE A O 1
ATOM 864 N N . SER A 1 106 ? 10.601 7.798 -13.631 1.00 95.19 106 SER A N 1
ATOM 865 C CA . SER A 1 106 ? 10.945 8.762 -14.667 1.00 95.19 106 SER A CA 1
ATOM 866 C C . SER A 1 106 ? 9.781 8.992 -15.621 1.00 95.19 106 SER A C 1
A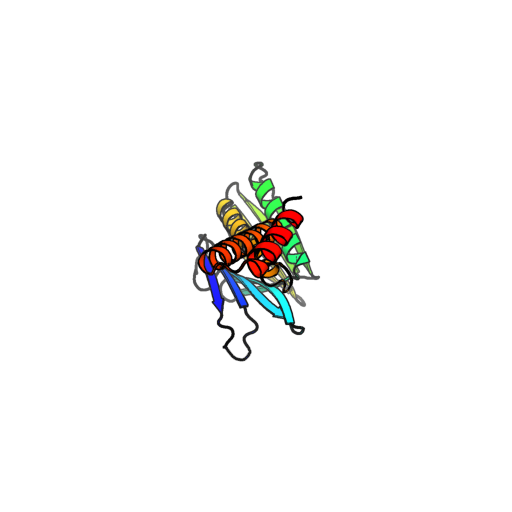TOM 868 O O . SER A 1 106 ? 9.060 8.054 -15.968 1.00 95.19 106 SER A O 1
ATOM 870 N N . SER A 1 107 ? 9.613 10.221 -16.089 1.00 92.94 107 SER A N 1
ATOM 871 C CA . SER A 1 107 ? 8.698 10.531 -17.182 1.00 92.94 107 SER A CA 1
ATOM 872 C C . SER A 1 107 ? 9.200 9.918 -18.487 1.00 92.94 107 SER A C 1
ATOM 874 O O . SER A 1 107 ? 10.398 9.917 -18.767 1.00 92.94 107 SER A O 1
ATOM 876 N N . LEU A 1 108 ? 8.292 9.336 -19.269 1.00 90.00 108 LEU A N 1
ATOM 877 C CA . LEU A 1 108 ? 8.570 8.921 -20.647 1.00 90.00 108 LEU A CA 1
ATOM 878 C C . LEU A 1 108 ? 8.012 9.934 -21.644 1.00 90.00 108 LEU A C 1
ATOM 880 O O . LEU A 1 108 ? 8.599 10.139 -22.702 1.00 90.00 108 LEU A O 1
ATOM 884 N N . ASN A 1 109 ? 6.852 10.506 -21.325 1.00 87.69 109 ASN A N 1
ATOM 885 C CA . ASN A 1 109 ? 6.181 11.575 -22.055 1.00 87.69 109 ASN A CA 1
ATOM 886 C C . ASN A 1 109 ? 5.053 12.155 -21.183 1.00 87.69 109 ASN A C 1
ATOM 888 O O . ASN A 1 109 ? 4.879 11.763 -20.031 1.00 87.69 109 ASN A O 1
ATOM 892 N N . GLU A 1 110 ? 4.244 13.034 -21.770 1.00 85.50 110 GLU A N 1
ATOM 893 C CA . GLU A 1 110 ? 3.094 13.692 -21.139 1.00 85.50 110 GLU A CA 1
ATOM 894 C C . GLU A 1 110 ? 2.098 12.763 -20.440 1.00 85.50 110 GLU A C 1
ATOM 896 O O . GLU A 1 110 ? 1.449 13.195 -19.494 1.00 85.50 110 GLU A O 1
ATOM 901 N N . ASN A 1 111 ? 1.976 11.504 -20.861 1.00 88.62 111 ASN A N 1
ATOM 902 C CA . ASN A 1 111 ? 0.937 10.593 -20.373 1.00 88.62 111 ASN A CA 1
ATOM 903 C C . ASN A 1 111 ? 1.493 9.414 -19.572 1.00 88.62 111 ASN A C 1
ATOM 905 O O . ASN A 1 111 ? 0.754 8.782 -18.815 1.00 88.62 111 ASN A O 1
ATOM 909 N N . TYR A 1 112 ? 2.778 9.092 -19.741 1.00 92.19 112 TYR A N 1
ATOM 910 C CA . TYR A 1 112 ? 3.352 7.843 -19.257 1.00 92.19 112 TYR A CA 1
ATOM 911 C C . TYR A 1 112 ? 4.608 8.041 -18.421 1.00 92.19 112 TYR A C 1
ATOM 913 O O . TYR A 1 112 ? 5.507 8.816 -18.746 1.00 92.19 112 TYR A O 1
ATOM 921 N N . LEU A 1 113 ? 4.695 7.220 -17.381 1.00 94.62 113 LEU A N 1
ATOM 922 C CA . LEU A 1 113 ? 5.795 7.144 -16.438 1.00 94.62 113 LEU A CA 1
ATOM 923 C C . LEU A 1 113 ? 6.403 5.745 -16.475 1.00 94.62 113 LEU A C 1
ATOM 925 O O . LEU A 1 113 ? 5.720 4.739 -16.678 1.00 94.62 113 LEU A O 1
ATOM 929 N N . LYS A 1 114 ? 7.702 5.665 -16.224 1.00 95.62 114 LYS A N 1
ATOM 930 C CA . LYS A 1 114 ? 8.428 4.423 -15.999 1.00 95.62 114 LYS A CA 1
ATOM 931 C C . LYS A 1 114 ? 8.697 4.281 -14.511 1.00 95.62 114 LYS A C 1
ATOM 933 O O . LYS A 1 114 ? 9.477 5.040 -13.952 1.00 95.62 114 LYS A O 1
ATOM 938 N N . LEU A 1 115 ? 8.108 3.263 -13.896 1.00 96.62 115 LEU A N 1
ATOM 939 C CA . LEU A 1 115 ? 8.387 2.865 -12.519 1.00 96.62 115 LEU A CA 1
ATOM 940 C C . LEU A 1 115 ? 9.371 1.693 -12.538 1.00 96.62 115 LEU A C 1
ATOM 942 O O . LEU A 1 115 ? 9.044 0.605 -13.018 1.00 96.62 115 LEU A O 1
ATOM 946 N N . CYS A 1 116 ? 10.584 1.909 -12.037 1.00 96.31 116 CYS A N 1
ATOM 947 C CA . CYS A 1 116 ? 11.686 0.958 -12.091 1.00 96.31 116 CYS A CA 1
ATOM 948 C C . CYS A 1 116 ? 12.185 0.608 -10.690 1.00 96.31 116 CYS A C 1
ATOM 950 O O . CYS A 1 116 ? 12.590 1.477 -9.932 1.00 96.31 116 CYS A O 1
ATOM 952 N N . SER A 1 117 ? 12.249 -0.678 -10.370 1.00 96.38 117 SER A N 1
ATOM 953 C CA . SER A 1 117 ? 13.008 -1.169 -9.220 1.00 96.38 117 SER A CA 1
ATOM 954 C C . SER A 1 117 ? 14.444 -1.468 -9.637 1.00 96.38 117 SER A C 1
ATOM 956 O O . SER A 1 117 ? 14.675 -2.064 -10.693 1.00 96.38 117 SER A O 1
ATOM 958 N N . VAL A 1 118 ? 15.402 -1.080 -8.805 1.00 95.06 118 VAL A N 1
ATOM 959 C CA . VAL A 1 118 ? 16.831 -1.323 -9.000 1.00 95.06 118 VAL A CA 1
ATOM 960 C C . VAL A 1 118 ? 17.369 -2.024 -7.763 1.00 95.06 118 VAL A C 1
ATOM 962 O O . VAL A 1 118 ? 17.167 -1.562 -6.640 1.00 95.06 118 VAL A O 1
ATOM 965 N N . LYS A 1 119 ? 18.053 -3.147 -7.975 1.00 92.56 119 LYS A N 1
ATOM 966 C CA . LYS A 1 119 ? 18.764 -3.888 -6.940 1.00 92.56 119 LYS A CA 1
ATOM 967 C C . LYS A 1 119 ? 20.179 -4.180 -7.414 1.00 92.56 119 LYS A C 1
ATOM 969 O O . LYS A 1 119 ? 20.380 -4.918 -8.375 1.00 92.56 119 LYS A O 1
ATOM 974 N N . GLU A 1 120 ? 21.147 -3.595 -6.740 1.00 87.75 120 GLU A N 1
ATOM 975 C CA . GLU A 1 120 ? 22.562 -3.826 -6.969 1.00 87.75 120 GLU A CA 1
ATOM 976 C C . GLU A 1 120 ? 22.957 -5.180 -6.371 1.00 87.75 120 GLU A C 1
ATOM 978 O O . GLU A 1 120 ? 22.592 -5.529 -5.244 1.00 87.75 120 GLU A O 1
ATOM 983 N N . GLY A 1 121 ? 23.640 -5.985 -7.177 1.00 76.12 121 GLY A N 1
ATOM 984 C CA . GLY A 1 121 ? 24.309 -7.210 -6.768 1.00 76.12 121 GLY A CA 1
ATOM 985 C C . GLY A 1 121 ? 25.814 -7.091 -6.989 1.00 76.12 121 GLY A C 1
ATOM 986 O O . GLY A 1 121 ? 26.305 -6.102 -7.531 1.00 76.12 121 GLY A O 1
ATOM 987 N N . ILE A 1 122 ? 26.554 -8.127 -6.597 1.00 65.25 122 ILE A N 1
ATOM 988 C CA . ILE A 1 122 ? 28.003 -8.197 -6.812 1.00 65.25 122 ILE A CA 1
ATOM 989 C C . ILE A 1 122 ? 28.255 -8.277 -8.328 1.00 65.25 122 ILE A C 1
ATOM 991 O O . ILE A 1 122 ? 28.037 -9.318 -8.940 1.00 65.25 122 ILE A O 1
ATOM 995 N N . GLY A 1 123 ? 28.651 -7.156 -8.938 1.00 65.19 123 GLY A N 1
ATOM 996 C CA . GLY A 1 123 ? 29.016 -7.058 -10.357 1.00 65.19 123 GLY A CA 1
ATOM 997 C C . GLY A 1 123 ? 27.869 -6.845 -11.358 1.00 65.19 123 GLY A C 1
ATOM 998 O O . GLY A 1 123 ? 28.145 -6.718 -12.547 1.00 65.19 123 GLY A O 1
ATOM 999 N N . ALA A 1 124 ? 26.601 -6.776 -10.928 1.00 73.06 124 ALA A N 1
ATOM 1000 C CA . ALA A 1 124 ? 25.469 -6.528 -11.832 1.00 73.06 124 ALA A CA 1
ATOM 1001 C C . ALA A 1 124 ? 24.292 -5.816 -11.144 1.00 73.06 124 ALA A C 1
ATOM 1003 O O . ALA A 1 124 ? 23.946 -6.124 -10.004 1.00 73.06 124 ALA A O 1
ATOM 1004 N N . SER A 1 125 ? 23.627 -4.897 -11.859 1.00 81.38 125 SER A N 1
ATOM 1005 C CA . SER A 1 125 ? 22.381 -4.267 -11.398 1.00 81.38 125 SER A CA 1
ATOM 1006 C C . SER A 1 125 ? 21.160 -4.991 -11.970 1.00 81.38 125 SER A C 1
ATOM 1008 O O . SER A 1 125 ? 20.975 -5.026 -13.188 1.00 81.38 125 SER A O 1
ATOM 1010 N N . PHE A 1 126 ? 20.293 -5.511 -11.106 1.00 89.19 126 PHE A N 1
ATOM 1011 C CA . PHE A 1 126 ? 19.018 -6.110 -11.491 1.00 89.19 126 PHE A CA 1
ATOM 1012 C C . PHE A 1 126 ? 17.938 -5.035 -11.539 1.00 89.19 126 PHE A C 1
ATOM 1014 O O . PHE A 1 126 ? 17.619 -4.404 -10.527 1.00 89.19 126 PHE A O 1
ATOM 1021 N N . ARG A 1 127 ? 17.361 -4.823 -12.723 1.00 93.50 127 ARG A N 1
ATOM 1022 C CA . ARG A 1 127 ? 16.334 -3.803 -12.950 1.00 93.50 127 ARG A CA 1
ATOM 1023 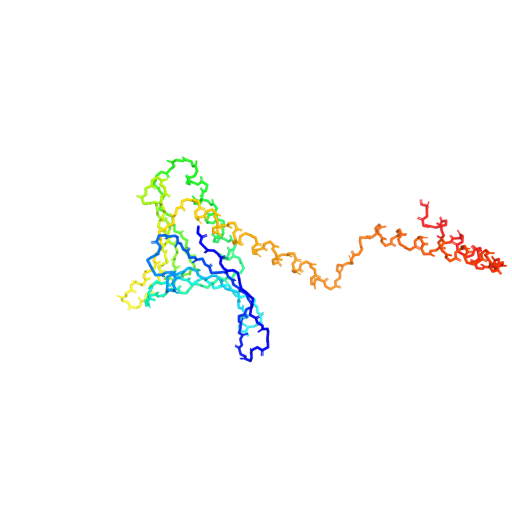C C . ARG A 1 127 ? 15.051 -4.443 -13.456 1.00 93.50 127 ARG A C 1
ATOM 1025 O O . ARG A 1 127 ? 15.078 -5.211 -14.413 1.00 93.50 127 ARG A O 1
ATOM 1032 N N . VAL A 1 128 ? 13.926 -4.091 -12.842 1.00 95.31 128 VAL A N 1
ATOM 1033 C CA . VAL A 1 128 ? 12.590 -4.486 -13.310 1.00 95.31 128 VAL A CA 1
ATOM 1034 C C . VAL A 1 128 ? 11.729 -3.240 -13.374 1.00 95.31 128 VAL A C 1
ATOM 1036 O O . VAL A 1 128 ? 11.589 -2.550 -12.365 1.00 95.31 128 VAL A O 1
ATOM 1039 N N . PHE A 1 129 ? 11.158 -2.958 -14.545 1.00 95.62 129 PHE A N 1
ATOM 1040 C CA . PHE A 1 129 ? 10.353 -1.761 -14.766 1.00 95.62 129 PHE A CA 1
ATOM 1041 C C . PHE A 1 129 ? 8.996 -2.060 -15.394 1.00 95.62 129 PHE A C 1
ATOM 1043 O O . PHE A 1 129 ? 8.848 -3.005 -16.180 1.00 95.62 129 PHE A O 1
ATOM 1050 N N . PHE A 1 130 ? 8.057 -1.167 -15.104 1.00 96.31 130 PHE A N 1
ATOM 1051 C CA . PHE A 1 130 ? 6.745 -1.075 -15.728 1.00 96.31 130 PHE A CA 1
ATOM 1052 C C . PHE A 1 130 ? 6.540 0.321 -16.294 1.00 96.31 130 PHE A C 1
ATOM 1054 O O . PHE A 1 130 ? 7.113 1.293 -15.800 1.00 96.31 130 PHE A O 1
ATOM 1061 N N . VAL A 1 131 ? 5.728 0.395 -17.342 1.00 95.81 131 VAL A N 1
ATOM 1062 C CA . VAL A 1 131 ? 5.217 1.656 -17.871 1.00 95.81 131 VAL A CA 1
ATOM 1063 C C . VAL A 1 131 ? 3.795 1.801 -17.362 1.00 95.81 131 VAL A C 1
ATOM 1065 O O . VAL A 1 131 ? 2.997 0.889 -17.573 1.00 95.81 131 VAL A O 1
ATOM 1068 N N . LEU A 1 132 ? 3.522 2.910 -16.687 1.00 95.06 132 LEU A N 1
ATOM 1069 C CA . LEU A 1 132 ? 2.227 3.254 -16.111 1.00 95.06 132 LEU A CA 1
ATOM 1070 C C . LEU A 1 132 ? 1.728 4.537 -16.769 1.00 95.06 132 LEU A C 1
ATOM 1072 O O . LEU A 1 132 ? 2.538 5.427 -17.044 1.00 95.06 132 LEU A O 1
ATOM 1076 N N . SER A 1 133 ? 0.426 4.662 -17.010 1.00 94.06 133 SER A N 1
ATOM 1077 C CA . SER A 1 133 ? -0.155 5.991 -17.233 1.00 94.06 133 SER A CA 1
ATOM 1078 C C . SER A 1 133 ? -0.190 6.802 -15.930 1.00 94.06 133 SER A C 1
ATOM 1080 O O . SER A 1 133 ? -0.028 6.249 -14.834 1.00 94.06 133 SER A O 1
ATOM 1082 N N . LYS A 1 134 ? -0.399 8.119 -16.027 1.00 91.75 134 LYS A N 1
ATOM 1083 C CA . LYS A 1 134 ? -0.614 8.970 -14.843 1.00 91.75 134 LYS A CA 1
ATOM 1084 C C . LYS A 1 134 ? -1.828 8.499 -14.034 1.00 91.75 134 LYS A C 1
ATOM 1086 O O . LYS A 1 134 ? -1.753 8.423 -12.809 1.00 91.75 134 LYS A O 1
ATOM 1091 N N . GLU A 1 135 ? -2.904 8.103 -14.710 1.00 92.88 135 GLU A N 1
ATOM 1092 C CA . GLU A 1 135 ? -4.105 7.549 -14.080 1.00 92.88 135 GLU A CA 1
ATOM 1093 C C . GLU A 1 135 ? -3.788 6.244 -13.338 1.00 92.88 135 GLU A C 1
ATOM 1095 O O . GLU A 1 135 ? -4.178 6.086 -12.182 1.00 92.88 135 GLU A O 1
ATOM 1100 N N . GLU A 1 136 ? -3.008 5.340 -13.945 1.00 95.06 136 GLU A N 1
ATOM 1101 C CA . GLU A 1 136 ? -2.597 4.086 -13.298 1.00 95.06 136 GLU A CA 1
ATOM 1102 C C . GLU A 1 136 ? -1.727 4.328 -12.054 1.00 95.06 136 GLU A C 1
ATOM 1104 O O . GLU A 1 136 ? -1.850 3.600 -11.065 1.00 95.06 136 GLU A O 1
ATOM 1109 N N . LEU A 1 137 ? -0.868 5.357 -12.064 1.00 94.75 137 LEU A N 1
ATOM 1110 C CA . LEU A 1 137 ? -0.128 5.766 -10.866 1.00 94.75 137 LEU A CA 1
ATOM 1111 C C . LEU A 1 137 ? -1.084 6.250 -9.762 1.00 94.75 137 LEU A C 1
ATOM 1113 O O . LEU A 1 137 ? -0.894 5.898 -8.595 1.00 94.75 137 LEU A O 1
ATOM 1117 N N . GLY A 1 138 ? -2.119 7.010 -10.125 1.00 93.94 138 GLY A N 1
ATOM 1118 C CA . GLY A 1 138 ? -3.170 7.446 -9.204 1.00 93.94 138 GLY A CA 1
ATOM 1119 C C . GLY A 1 138 ? -3.935 6.268 -8.592 1.00 93.94 138 GLY A C 1
ATOM 1120 O O . GLY A 1 138 ? -4.088 6.196 -7.372 1.00 93.94 138 GLY A O 1
ATOM 1121 N N . GLU A 1 139 ? -4.346 5.297 -9.409 1.00 95.19 139 GLU A N 1
ATOM 1122 C CA . GLU A 1 139 ? -5.006 4.063 -8.956 1.00 95.19 139 GLU A CA 1
ATOM 1123 C C . GLU A 1 139 ? -4.114 3.246 -8.005 1.00 95.19 139 GLU A C 1
ATOM 1125 O O . GLU A 1 139 ? -4.569 2.776 -6.956 1.00 95.19 139 GLU A O 1
ATOM 1130 N N . TYR A 1 140 ? -2.826 3.114 -8.338 1.00 94.69 140 TYR A N 1
ATOM 1131 C CA . TYR A 1 140 ? -1.834 2.446 -7.495 1.00 94.69 140 TYR A CA 1
ATOM 1132 C C . TYR A 1 140 ? -1.704 3.129 -6.128 1.00 94.69 140 TYR A C 1
ATOM 1134 O O . TYR A 1 140 ? -1.769 2.472 -5.084 1.00 94.69 140 TYR A O 1
ATOM 1142 N N . LEU A 1 141 ? -1.590 4.457 -6.127 1.00 94.88 141 LEU A N 1
ATOM 1143 C CA . LEU A 1 141 ? -1.496 5.264 -4.917 1.00 94.88 141 LEU A CA 1
ATOM 1144 C C . LEU A 1 141 ? -2.769 5.174 -4.057 1.00 94.88 141 LEU A C 1
ATOM 1146 O O . LEU A 1 141 ? -2.680 5.023 -2.835 1.00 94.88 141 LEU A O 1
ATOM 1150 N N . LEU A 1 142 ? -3.953 5.233 -4.671 1.00 94.44 142 LEU A N 1
ATOM 1151 C CA . LEU A 1 142 ? -5.236 5.096 -3.976 1.00 94.44 142 LEU A CA 1
ATOM 1152 C C . LEU A 1 142 ? -5.351 3.745 -3.263 1.00 94.44 142 LEU A C 1
ATOM 1154 O O . LEU A 1 142 ? -5.733 3.707 -2.091 1.00 94.44 142 LEU A O 1
ATOM 1158 N N . ALA A 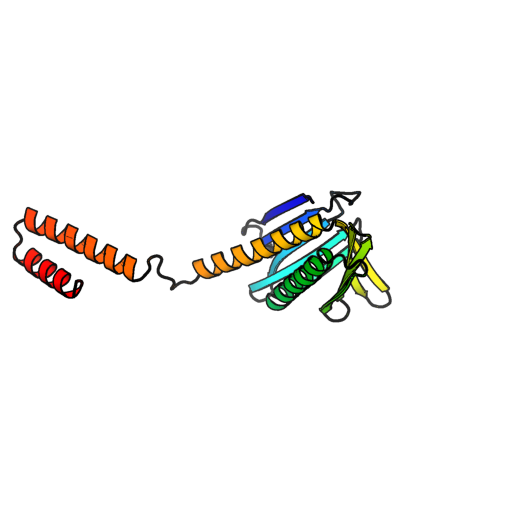1 143 ? -4.967 2.653 -3.926 1.00 93.06 143 ALA A N 1
ATOM 1159 C CA . ALA A 1 143 ? -5.001 1.316 -3.338 1.00 93.06 143 ALA A CA 1
ATOM 1160 C C . ALA A 1 143 ? -4.055 1.177 -2.132 1.00 93.06 143 ALA A C 1
ATOM 1162 O O . ALA A 1 143 ? -4.448 0.634 -1.096 1.00 93.06 143 ALA A O 1
ATOM 1163 N N . LEU A 1 144 ? -2.830 1.711 -2.223 1.00 92.56 144 LEU A N 1
ATOM 1164 C CA . LEU A 1 144 ? -1.884 1.708 -1.099 1.00 92.56 144 LEU A CA 1
ATOM 1165 C C . LEU A 1 144 ? -2.381 2.556 0.084 1.00 92.56 144 LEU A C 1
ATOM 1167 O O . LEU A 1 144 ? -2.280 2.135 1.238 1.00 92.56 144 LEU A O 1
ATOM 1171 N N . ASN A 1 145 ? -2.966 3.726 -0.182 1.00 91.88 145 ASN A N 1
ATOM 1172 C CA . ASN A 1 145 ? -3.551 4.574 0.860 1.00 91.88 145 ASN A CA 1
ATOM 1173 C C . ASN A 1 145 ? -4.748 3.904 1.549 1.00 91.88 145 ASN A C 1
ATOM 1175 O O . ASN A 1 145 ? -4.846 3.930 2.780 1.00 91.88 145 ASN A O 1
ATOM 1179 N N . ALA A 1 146 ? -5.647 3.292 0.771 1.00 88.44 146 ALA A N 1
ATOM 1180 C CA . ALA A 1 146 ? -6.795 2.556 1.294 1.00 88.44 146 ALA A CA 1
ATOM 1181 C C . ALA A 1 146 ? -6.337 1.428 2.227 1.00 88.44 146 ALA A C 1
ATOM 1183 O O . ALA A 1 146 ? -6.810 1.334 3.361 1.00 88.44 146 ALA A O 1
ATOM 1184 N N . PHE A 1 147 ? -5.323 0.670 1.805 1.00 88.19 147 PHE A N 1
ATOM 1185 C CA . PHE A 1 147 ? -4.709 -0.372 2.616 1.00 88.19 147 PHE A CA 1
ATOM 1186 C C . PHE A 1 147 ? -4.195 0.150 3.970 1.00 88.19 147 PHE A C 1
ATOM 1188 O O . PHE A 1 147 ? -4.522 -0.396 5.030 1.00 88.19 147 PHE A O 1
ATOM 1195 N N . CYS A 1 148 ? -3.412 1.233 3.961 1.00 86.69 148 CYS A N 1
ATOM 1196 C CA . CYS A 1 148 ? -2.883 1.833 5.188 1.00 86.69 148 CYS A CA 1
ATOM 1197 C C . CYS A 1 148 ? -4.002 2.339 6.114 1.00 86.69 148 CYS A C 1
ATOM 1199 O O . CYS A 1 148 ? -3.926 2.172 7.337 1.00 86.69 148 CYS A O 1
ATOM 1201 N N . ARG A 1 149 ? -5.068 2.913 5.544 1.00 86.25 149 ARG A N 1
ATOM 1202 C CA . ARG A 1 149 ? -6.242 3.379 6.293 1.00 86.25 149 ARG A CA 1
ATOM 1203 C C . ARG A 1 149 ? -6.984 2.225 6.962 1.00 86.25 149 ARG A C 1
ATOM 1205 O O . ARG A 1 149 ? -7.263 2.309 8.158 1.00 86.25 149 ARG A O 1
ATOM 1212 N N . GLU A 1 150 ? -7.274 1.156 6.228 1.00 85.06 150 GLU A N 1
ATOM 1213 C CA . GLU A 1 150 ? -7.928 -0.044 6.766 1.00 85.06 150 GLU A CA 1
ATOM 1214 C C . GLU A 1 150 ? -7.116 -0.650 7.909 1.00 85.06 150 GLU A C 1
ATOM 1216 O O . GLU A 1 150 ? -7.651 -0.936 8.982 1.00 85.06 150 GLU A O 1
ATOM 1221 N N . LYS A 1 151 ? -5.795 -0.752 7.735 1.00 82.44 151 LYS A N 1
ATOM 1222 C CA . LYS A 1 151 ? -4.888 -1.224 8.786 1.00 82.44 151 LYS A CA 1
ATOM 1223 C C . LYS A 1 151 ? -4.937 -0.366 10.043 1.00 82.44 151 LYS A C 1
ATOM 1225 O O . LYS A 1 151 ? -4.926 -0.912 11.146 1.00 82.44 151 LYS A O 1
ATOM 1230 N N . LYS A 1 152 ? -5.002 0.959 9.900 1.00 83.31 152 LYS A N 1
ATOM 1231 C CA . LYS A 1 152 ? -5.153 1.868 11.042 1.00 83.31 152 LYS A CA 1
ATOM 1232 C C . LYS A 1 152 ? -6.483 1.635 11.759 1.00 83.31 152 LYS A C 1
ATOM 1234 O O . LYS A 1 152 ? -6.489 1.563 12.981 1.00 83.31 152 LYS A O 1
ATOM 1239 N N . ILE A 1 153 ? -7.580 1.455 11.020 1.00 81.31 153 ILE A N 1
ATOM 1240 C CA . ILE A 1 153 ? -8.903 1.159 11.593 1.00 81.31 153 ILE A CA 1
ATOM 1241 C C . ILE A 1 153 ? -8.873 -0.157 12.376 1.00 81.31 153 ILE A C 1
ATOM 1243 O O . ILE A 1 153 ? -9.276 -0.171 13.534 1.00 81.31 153 ILE A O 1
ATOM 1247 N N . ILE A 1 154 ? -8.335 -1.234 11.794 1.00 80.81 154 ILE A N 1
ATOM 1248 C CA . ILE A 1 154 ? -8.223 -2.537 12.469 1.00 80.81 154 ILE A CA 1
ATOM 1249 C C . ILE A 1 154 ? -7.398 -2.409 13.753 1.00 80.81 154 ILE A C 1
ATOM 1251 O O . ILE A 1 154 ? -7.854 -2.835 14.808 1.00 80.81 154 ILE A O 1
ATOM 1255 N N . LYS A 1 155 ? -6.236 -1.743 13.702 1.00 78.50 155 LYS A N 1
ATOM 1256 C CA . LYS A 1 155 ? -5.414 -1.497 14.899 1.00 78.50 155 LYS A CA 1
ATOM 1257 C C . LYS A 1 155 ? -6.158 -0.698 15.968 1.00 78.50 155 LYS A C 1
ATOM 1259 O O . LYS A 1 155 ? -5.948 -0.938 17.148 1.00 78.50 155 LYS A O 1
ATOM 1264 N N . GLU A 1 156 ? -7.001 0.262 15.587 1.00 76.69 156 GLU A N 1
ATOM 1265 C CA . GLU A 1 156 ? -7.831 1.008 16.541 1.00 76.69 156 GLU A CA 1
ATOM 1266 C C . GLU A 1 156 ? -8.956 0.159 17.148 1.00 76.69 156 GLU A C 1
ATOM 1268 O O . GLU A 1 156 ? -9.310 0.395 18.302 1.00 76.69 156 GLU A O 1
ATOM 1273 N N . LEU A 1 157 ? -9.500 -0.801 16.395 1.00 74.19 157 LEU A N 1
ATOM 1274 C CA . LEU A 1 157 ? -10.536 -1.734 16.853 1.00 74.19 157 LEU A CA 1
ATOM 1275 C C . LEU A 1 157 ? -9.970 -2.844 17.750 1.00 74.19 157 LEU A C 1
ATOM 1277 O O . LEU A 1 157 ? -10.621 -3.242 18.708 1.00 74.19 157 LEU A O 1
ATOM 1281 N N . GLU A 1 158 ? -8.754 -3.317 17.474 1.00 74.00 158 GLU A N 1
ATOM 1282 C CA . GLU A 1 158 ? -8.064 -4.346 18.266 1.00 74.00 158 GLU A CA 1
ATOM 1283 C C . GLU A 1 158 ? -7.526 -3.819 19.608 1.00 74.00 158 GLU A C 1
ATOM 1285 O O . GLU A 1 158 ? -7.049 -4.602 20.430 1.00 74.00 158 GLU A O 1
ATOM 1290 N N . LYS A 1 159 ? -7.589 -2.503 19.868 1.00 72.06 159 LYS A N 1
ATOM 1291 C CA . LYS A 1 159 ? -7.157 -1.934 21.151 1.00 72.06 159 LYS A CA 1
ATOM 1292 C C . LYS A 1 159 ? -8.064 -2.449 22.279 1.00 72.06 159 LYS A C 1
ATOM 1294 O O . LYS A 1 159 ? -9.226 -2.046 22.334 1.00 72.06 159 LYS A O 1
ATOM 1299 N N . PRO A 1 160 ? -7.531 -3.228 23.242 1.00 59.62 160 PRO A N 1
ATOM 1300 C CA . PRO A 1 160 ? -8.334 -3.944 24.239 1.00 59.62 160 PRO A CA 1
ATOM 1301 C C . PRO A 1 160 ? -9.139 -3.030 25.178 1.00 59.62 160 PRO A C 1
ATOM 1303 O O . PRO A 1 160 ? -10.077 -3.487 25.817 1.00 59.62 160 PRO A O 1
ATOM 1306 N N . ASN A 1 161 ? -8.814 -1.733 25.228 1.00 58.50 161 ASN A N 1
ATOM 1307 C CA . ASN A 1 161 ? -9.417 -0.765 26.145 1.00 58.50 161 ASN A CA 1
ATOM 1308 C C . ASN A 1 161 ? -10.156 0.383 25.448 1.00 58.50 161 ASN A C 1
ATOM 1310 O O . ASN A 1 161 ? -10.411 1.404 26.087 1.00 58.50 161 ASN A O 1
ATOM 1314 N N . LYS A 1 162 ? -10.496 0.274 24.156 1.00 56.28 162 LYS A N 1
ATOM 1315 C CA . LYS A 1 162 ? -11.374 1.274 23.538 1.00 56.28 162 LYS A CA 1
ATOM 1316 C C . LYS A 1 162 ? -12.817 0.859 23.822 1.00 56.28 162 LYS A C 1
ATOM 1318 O O . LYS A 1 162 ? -13.278 -0.124 23.246 1.00 56.28 162 LYS A O 1
ATOM 1323 N N . PRO A 1 163 ? -13.526 1.529 24.747 1.00 58.34 163 PRO A N 1
ATOM 1324 C CA . PRO A 1 163 ? -14.893 1.145 25.024 1.00 58.34 163 PRO A CA 1
ATOM 1325 C C . PRO A 1 163 ? -15.713 1.307 23.743 1.00 58.34 163 PRO A C 1
ATOM 1327 O O . PRO A 1 163 ? -15.658 2.354 23.102 1.00 58.34 163 PRO A O 1
ATOM 1330 N N . PHE A 1 164 ? -16.449 0.253 23.381 1.00 63.03 164 PHE A N 1
ATOM 1331 C CA . PHE A 1 164 ? -17.328 0.234 22.208 1.00 63.03 164 PHE A CA 1
ATOM 1332 C C . PHE A 1 164 ? -18.302 1.422 22.207 1.00 63.03 164 PHE A C 1
ATOM 1334 O O . PHE A 1 164 ? -18.612 1.976 21.159 1.00 63.03 164 PHE A O 1
ATOM 1341 N N . LEU A 1 165 ? -18.711 1.842 23.407 1.00 70.50 165 LEU A N 1
ATOM 1342 C CA . LEU A 1 165 ? -19.514 3.027 23.661 1.00 70.50 165 LEU A CA 1
ATOM 1343 C C . LEU A 1 165 ? -18.638 4.174 24.178 1.00 70.50 165 LEU A C 1
ATOM 1345 O O . LEU A 1 165 ? -17.864 4.010 25.130 1.00 70.50 165 LEU A O 1
ATOM 1349 N N . ARG A 1 166 ? -18.820 5.364 23.605 1.00 77.56 166 ARG A N 1
ATOM 1350 C CA . ARG A 1 166 ? -18.340 6.631 24.170 1.00 77.56 166 ARG A CA 1
ATOM 1351 C C . ARG A 1 166 ? -18.924 6.811 25.570 1.00 77.56 166 ARG A C 1
ATOM 1353 O O . ARG A 1 166 ? -20.000 6.309 25.876 1.00 77.56 166 ARG A O 1
ATOM 1360 N N . GLN A 1 167 ? -18.252 7.593 26.411 1.00 80.88 167 GLN A N 1
ATOM 1361 C CA . GLN A 1 167 ? -18.703 7.837 27.785 1.00 80.88 167 GLN A CA 1
ATOM 1362 C C . GLN A 1 167 ? -20.160 8.335 27.851 1.00 80.88 167 GLN A C 1
ATOM 1364 O O . GLN A 1 167 ? -20.955 7.782 28.600 1.00 80.88 167 GLN A O 1
ATOM 1369 N N . LYS A 1 168 ? -20.545 9.264 26.965 1.00 83.94 168 LYS A N 1
ATOM 1370 C CA . LYS A 1 168 ? -21.936 9.737 26.844 1.00 83.94 168 LYS A CA 1
ATOM 1371 C C . LYS A 1 168 ? -22.931 8.630 26.480 1.00 83.94 168 LYS A C 1
ATOM 1373 O O . LYS A 1 168 ? -24.057 8.626 26.960 1.00 83.94 168 LYS A O 1
ATOM 1378 N N . GLU A 1 169 ? -22.528 7.693 25.625 1.00 84.31 169 GLU A N 1
ATOM 1379 C CA . GLU A 1 169 ? -23.374 6.566 25.217 1.00 84.31 169 GLU A CA 1
ATOM 1380 C C . GLU A 1 169 ? -23.522 5.558 26.364 1.00 84.31 169 GLU A C 1
ATOM 1382 O O . GLU A 1 169 ? -24.609 5.025 26.571 1.00 84.31 169 GLU A O 1
ATOM 1387 N N . LYS A 1 170 ? -22.467 5.351 27.166 1.00 84.50 170 LYS A N 1
ATOM 1388 C CA . LYS A 1 170 ? -22.544 4.556 28.401 1.00 84.50 170 LYS A CA 1
ATOM 1389 C C . LYS A 1 170 ? -23.468 5.190 29.432 1.00 84.50 170 LYS A C 1
ATOM 1391 O O . LYS A 1 170 ? -24.287 4.489 30.010 1.00 84.50 170 LYS A O 1
ATOM 1396 N N . GLU A 1 171 ? -23.336 6.494 29.654 1.00 88.12 171 GLU A N 1
ATOM 1397 C CA . GLU A 1 171 ? -24.176 7.250 30.589 1.00 88.12 171 GLU A CA 1
ATOM 1398 C C . GLU A 1 171 ? -25.644 7.211 30.161 1.00 88.12 171 GLU A C 1
ATOM 1400 O O . GLU A 1 171 ? -26.514 6.934 30.983 1.00 88.12 171 GLU A O 1
ATOM 1405 N N . SER A 1 172 ? -25.918 7.382 28.864 1.00 89.50 172 SER A N 1
ATOM 1406 C CA . SER A 1 172 ? -27.269 7.259 28.310 1.00 89.50 172 SER A CA 1
ATOM 1407 C C . SER A 1 172 ? -27.836 5.845 28.470 1.00 89.50 172 SER A C 1
ATOM 1409 O O . SER A 1 172 ? -28.977 5.693 28.906 1.00 89.50 172 SER A O 1
ATOM 1411 N N . LEU A 1 173 ? -27.049 4.804 28.177 1.00 90.56 173 LEU A N 1
ATOM 1412 C CA . LEU A 1 173 ? -27.478 3.414 28.343 1.00 90.56 173 LEU A CA 1
ATOM 1413 C C . LEU A 1 173 ? -27.744 3.070 29.815 1.00 90.56 173 LEU A C 1
ATOM 1415 O O . LEU A 1 173 ? -28.746 2.424 30.128 1.00 90.56 173 LEU A O 1
ATOM 1419 N N . TYR A 1 174 ? -26.869 3.516 30.717 1.00 91.88 174 TYR A N 1
ATOM 1420 C CA . TYR A 1 174 ? -27.027 3.322 32.156 1.00 91.88 174 TYR A CA 1
ATOM 1421 C C . TYR A 1 174 ? -28.294 4.011 32.668 1.00 91.88 174 TYR A C 1
ATOM 1423 O O . TYR A 1 174 ? -29.112 3.373 33.327 1.00 91.88 174 TYR A O 1
ATOM 1431 N N . LEU A 1 175 ? -28.516 5.271 32.285 1.00 93.56 175 LEU A N 1
ATOM 1432 C CA . LEU A 1 175 ? -29.711 6.020 32.660 1.00 93.56 175 LEU A CA 1
ATOM 1433 C C . LEU A 1 175 ? -30.994 5.358 32.132 1.00 93.56 175 LEU A C 1
ATOM 1435 O O . LEU A 1 175 ? -31.946 5.180 32.890 1.00 93.56 175 LEU A O 1
ATOM 1439 N N . ASN A 1 176 ? -31.003 4.920 30.870 1.00 93.50 176 ASN A N 1
ATOM 1440 C CA . ASN A 1 176 ? -32.129 4.177 30.293 1.00 93.50 176 ASN A CA 1
ATOM 1441 C C . ASN A 1 176 ? -32.410 2.882 31.063 1.00 93.50 176 ASN A C 1
ATOM 1443 O O . ASN A 1 176 ? -33.564 2.552 31.324 1.00 93.50 176 ASN A O 1
ATOM 1447 N N . THR A 1 177 ? -31.358 2.171 31.471 1.00 92.81 177 THR A N 1
ATOM 1448 C CA . THR A 1 177 ? -31.487 0.951 32.278 1.00 92.81 177 THR A CA 1
ATOM 1449 C C . THR A 1 177 ? -32.113 1.259 33.637 1.00 92.81 177 THR A C 1
ATOM 1451 O O 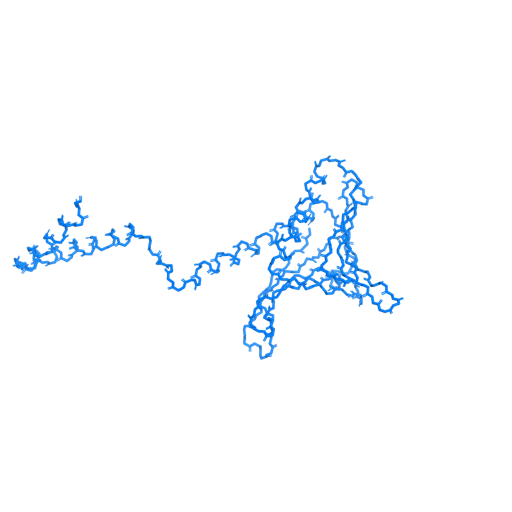. THR A 1 177 ? -33.027 0.555 34.060 1.00 92.81 177 THR A O 1
ATOM 1454 N N . ILE A 1 178 ? -31.691 2.342 34.299 1.00 94.69 178 ILE A N 1
ATOM 1455 C CA . ILE A 1 178 ? -32.287 2.762 35.573 1.00 94.69 178 ILE A CA 1
ATOM 1456 C C . ILE A 1 178 ? -33.765 3.126 35.396 1.00 94.69 178 ILE A C 1
ATOM 1458 O O . ILE A 1 178 ? -34.573 2.731 36.231 1.00 94.69 178 ILE A O 1
ATOM 1462 N N . TYR A 1 179 ? -34.149 3.815 34.316 1.00 95.00 179 TYR A N 1
ATOM 1463 C CA . TYR A 1 179 ? -35.560 4.114 34.041 1.00 95.00 179 TYR A CA 1
ATOM 1464 C C . TYR A 1 179 ? -36.408 2.853 33.830 1.00 95.00 179 TYR A C 1
ATOM 1466 O O . TYR A 1 179 ? -37.528 2.785 34.334 1.00 95.00 179 TYR A O 1
ATOM 1474 N N . ILE A 1 180 ? -35.879 1.841 33.135 1.00 94.56 180 ILE A N 1
ATOM 1475 C CA . ILE A 1 180 ? -36.562 0.548 32.969 1.00 94.56 180 ILE A CA 1
ATOM 1476 C C . ILE A 1 180 ? -36.775 -0.119 34.335 1.00 94.56 180 ILE A C 1
ATOM 1478 O O . ILE A 1 180 ? -37.897 -0.508 34.657 1.00 94.56 180 ILE A O 1
ATOM 1482 N N . LEU A 1 181 ? -35.727 -0.185 35.163 1.00 94.38 181 LEU A N 1
ATOM 1483 C CA . LEU A 1 181 ? -35.803 -0.765 36.509 1.00 94.38 181 LEU A CA 1
ATOM 1484 C C . LEU A 1 181 ? -36.744 0.023 37.433 1.00 94.38 181 LEU A C 1
ATOM 1486 O O . LEU A 1 181 ? -37.419 -0.559 38.280 1.00 94.38 181 LEU A O 1
ATOM 1490 N N . LEU A 1 182 ? -36.806 1.348 37.274 1.00 94.75 182 LEU A N 1
ATOM 1491 C CA . LEU A 1 182 ? -37.704 2.216 38.032 1.00 94.75 182 LEU A CA 1
ATOM 1492 C C . LEU A 1 182 ? -39.172 1.907 37.703 1.00 94.75 182 LEU A C 1
ATOM 1494 O O . LEU A 1 182 ? -39.991 1.804 38.616 1.00 94.75 182 LEU A O 1
ATOM 1498 N N . ASN A 1 183 ? -39.493 1.732 36.417 1.00 92.06 183 ASN A N 1
ATOM 1499 C CA . ASN A 1 183 ? -40.834 1.346 35.975 1.00 92.06 183 ASN A CA 1
ATOM 1500 C C . ASN A 1 183 ? -41.216 -0.042 36.508 1.00 92.06 183 ASN A C 1
ATOM 1502 O O . ASN A 1 183 ? -42.306 -0.215 37.041 1.00 92.06 183 ASN A O 1
ATOM 1506 N N . GLU A 1 184 ? -40.292 -1.003 36.470 1.00 93.62 184 GLU A N 1
ATOM 1507 C CA . GLU A 1 184 ? -40.521 -2.340 37.030 1.00 93.62 184 GLU A CA 1
ATOM 1508 C C . GLU A 1 184 ? -40.780 -2.298 38.551 1.00 93.62 184 GLU A C 1
ATOM 1510 O O . GLU A 1 184 ? -41.639 -3.018 39.066 1.00 93.62 184 GLU A O 1
ATOM 1515 N N . ALA A 1 185 ? -40.080 -1.424 39.284 1.00 93.75 185 ALA A N 1
ATOM 1516 C CA . ALA A 1 185 ? -40.320 -1.209 40.711 1.00 93.75 185 ALA A CA 1
ATOM 1517 C C . ALA A 1 185 ? -41.704 -0.592 40.985 1.00 93.75 185 ALA A C 1
ATOM 1519 O O . ALA A 1 185 ? -42.364 -0.983 41.952 1.00 93.75 185 ALA A O 1
ATOM 1520 N N . LEU A 1 186 ? -42.164 0.333 40.132 1.00 91.69 186 LEU A N 1
ATOM 1521 C CA . LEU A 1 186 ? -43.518 0.895 40.204 1.00 91.69 186 LEU A CA 1
ATOM 1522 C C . LEU A 1 186 ? -44.585 -0.177 39.972 1.00 91.69 186 LEU A C 1
ATOM 1524 O O . LEU A 1 186 ? -45.511 -0.288 40.779 1.00 91.69 186 LEU A O 1
ATOM 1528 N N . ASP A 1 187 ? -44.421 -1.002 38.936 1.00 93.69 187 ASP A N 1
ATOM 1529 C CA . ASP A 1 187 ? -45.350 -2.089 38.609 1.00 93.69 187 ASP A CA 1
ATOM 1530 C C . ASP A 1 187 ? -45.469 -3.092 39.767 1.00 93.69 187 ASP A C 1
ATOM 1532 O O . ASP A 1 187 ? -46.562 -3.554 40.108 1.00 93.69 187 ASP A O 1
ATOM 1536 N N . ARG A 1 188 ? -44.347 -3.379 40.438 1.00 94.75 188 ARG A N 1
ATOM 1537 C CA . ARG A 1 188 ? -44.287 -4.257 41.620 1.00 94.75 188 ARG A CA 1
ATOM 1538 C C . ARG A 1 188 ? -44.688 -3.582 42.931 1.00 94.75 188 ARG A C 1
ATOM 1540 O O . ARG A 1 188 ? -44.772 -4.264 43.951 1.00 94.75 188 ARG A O 1
ATOM 1547 N N . LYS A 1 189 ? -44.941 -2.269 42.928 1.00 93.94 189 LYS A N 1
ATOM 1548 C CA . LYS A 1 189 ? -45.191 -1.445 44.126 1.00 93.94 189 LYS A CA 1
ATOM 1549 C C . LYS A 1 189 ? -44.061 -1.5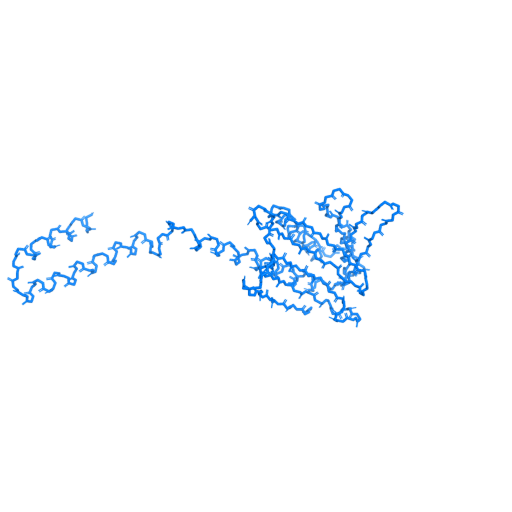31 45.168 1.00 93.94 189 LYS A C 1
ATOM 1551 O O . LYS A 1 189 ? -44.306 -1.396 46.369 1.00 93.94 189 LYS A O 1
ATOM 1556 N N . ASP A 1 190 ? -42.819 -1.726 44.724 1.00 94.88 190 ASP A N 1
ATOM 1557 C CA . ASP A 1 190 ? -41.645 -1.761 45.598 1.00 94.88 190 ASP A CA 1
ATOM 1558 C C . ASP A 1 190 ? -41.132 -0.342 45.871 1.00 94.88 190 ASP A C 1
ATOM 1560 O O . ASP A 1 190 ? -40.313 0.227 45.143 1.00 94.88 190 ASP A O 1
ATOM 1564 N N . LYS A 1 191 ? -41.623 0.233 46.971 1.00 93.19 191 LYS A N 1
ATOM 1565 C CA . LYS A 1 191 ? -41.274 1.591 47.399 1.00 93.19 191 LYS A CA 1
ATOM 1566 C C . LYS A 1 191 ? -39.779 1.762 47.685 1.00 93.19 191 LYS A C 1
ATOM 1568 O O . LYS A 1 191 ? -39.220 2.804 47.350 1.00 93.19 191 LYS A O 1
ATOM 1573 N N . LYS A 1 192 ? -39.123 0.762 48.288 1.00 93.81 192 LYS A N 1
ATOM 1574 C CA . LYS A 1 192 ? -37.695 0.864 48.630 1.00 93.81 192 LYS A CA 1
ATOM 1575 C C . LYS A 1 192 ? -36.851 0.918 47.365 1.00 93.81 192 LYS A C 1
ATOM 1577 O O . LYS A 1 192 ? -35.977 1.774 47.252 1.00 93.81 192 LYS A O 1
ATOM 1582 N N . MET A 1 193 ? -37.128 0.031 46.411 1.00 90.88 193 MET A N 1
ATOM 1583 C CA . MET A 1 193 ? -36.386 -0.005 45.154 1.00 90.88 193 MET A CA 1
ATOM 1584 C C . MET A 1 193 ? -36.630 1.259 44.320 1.00 90.88 193 MET A C 1
ATOM 1586 O O . MET A 1 193 ? -35.684 1.827 43.774 1.00 90.88 193 MET A O 1
ATOM 1590 N N . PHE A 1 194 ? -37.866 1.767 44.310 1.00 93.44 194 PHE A N 1
ATOM 1591 C CA . PHE A 1 194 ? -38.205 3.027 43.650 1.00 93.44 194 PHE A CA 1
ATOM 1592 C C . PHE A 1 194 ? -37.429 4.232 44.211 1.00 93.44 194 PHE A C 1
ATOM 1594 O O . PHE A 1 194 ? -36.895 5.037 43.444 1.00 93.44 194 PHE A O 1
ATOM 1601 N N . GLU A 1 195 ? -37.337 4.360 45.538 1.00 92.50 195 GLU A N 1
ATOM 1602 C CA . GLU A 1 195 ? -36.613 5.461 46.191 1.00 92.50 195 GLU A CA 1
ATOM 1603 C C . GLU A 1 195 ? -35.107 5.414 45.895 1.00 92.50 195 GLU A C 1
ATOM 1605 O O . GLU A 1 195 ? -34.507 6.448 45.586 1.00 92.50 195 GLU A O 1
ATOM 1610 N N . VAL A 1 196 ? -34.505 4.218 45.917 1.00 94.25 196 VAL A N 1
ATOM 1611 C CA . VAL A 1 196 ? -33.080 4.018 45.601 1.00 94.25 196 VAL A CA 1
ATOM 1612 C C . VAL A 1 196 ? -32.776 4.408 44.152 1.00 94.25 196 VAL A C 1
ATOM 1614 O O . VAL A 1 196 ? -31.874 5.212 43.911 1.00 94.25 196 VAL A O 1
ATOM 1617 N N . LEU A 1 197 ? -33.552 3.899 43.190 1.00 94.50 197 LEU A N 1
ATOM 1618 C CA . LEU A 1 197 ? -33.352 4.183 41.764 1.00 94.50 197 LEU A CA 1
ATOM 1619 C C . LEU A 1 197 ? -33.617 5.662 41.434 1.00 94.50 197 LEU A C 1
ATOM 1621 O O . LEU A 1 197 ? -32.853 6.273 40.688 1.00 94.50 197 LEU A O 1
ATOM 1625 N N . SER A 1 198 ? -34.630 6.277 42.056 1.00 90.62 198 SER A N 1
ATOM 1626 C CA . SER A 1 198 ? -34.902 7.719 41.932 1.00 90.62 198 SER A CA 1
ATOM 1627 C C . SER A 1 198 ? -33.745 8.579 42.446 1.00 90.62 198 SER A C 1
ATOM 1629 O O . SER A 1 198 ? -33.418 9.613 41.856 1.00 90.62 198 SER A O 1
ATOM 1631 N N . GLY A 1 199 ? -33.124 8.168 43.555 1.00 92.62 199 GLY A N 1
ATOM 1632 C CA . GLY A 1 199 ? -31.936 8.824 44.098 1.00 92.62 199 GLY A CA 1
ATOM 1633 C C . GLY A 1 199 ? -30.748 8.744 43.143 1.00 92.62 199 GLY A C 1
ATOM 1634 O O . GLY A 1 199 ? -30.013 9.721 43.000 1.00 92.62 199 GLY A O 1
ATOM 1635 N N . GLU A 1 200 ? -30.594 7.618 42.451 1.00 90.31 200 GLU A N 1
ATOM 1636 C CA . GLU A 1 200 ? -29.508 7.407 41.497 1.00 90.31 200 GLU A CA 1
ATOM 1637 C C . GLU A 1 200 ? -29.689 8.223 40.208 1.00 90.31 200 GLU A C 1
ATOM 1639 O O . GLU A 1 200 ? -28.742 8.873 39.767 1.00 90.31 200 GLU A O 1
ATOM 1644 N N . ILE A 1 201 ? -30.916 8.320 39.675 1.00 90.88 201 ILE A N 1
ATOM 1645 C CA . ILE A 1 201 ? -31.238 9.213 38.543 1.00 90.88 201 ILE A CA 1
ATOM 1646 C C . ILE A 1 201 ? -30.851 10.659 38.876 1.00 90.88 201 ILE A C 1
ATOM 1648 O O . ILE A 1 201 ? -30.158 11.308 38.096 1.00 90.88 201 ILE A O 1
ATOM 1652 N N . LYS A 1 202 ? -31.227 11.150 40.067 1.00 89.81 202 LYS A N 1
ATOM 1653 C CA . LYS A 1 202 ? -30.934 12.529 40.499 1.00 89.81 202 LYS A CA 1
ATOM 1654 C C . LYS A 1 202 ? -29.443 12.849 40.579 1.00 89.81 202 LYS A C 1
ATOM 1656 O O . LYS A 1 202 ? -29.083 14.016 40.445 1.00 89.81 202 LYS A O 1
ATOM 1661 N N . LYS A 1 203 ? -28.585 11.859 40.840 1.00 86.62 203 LYS A N 1
ATOM 1662 C CA . LYS A 1 203 ? -27.127 12.050 40.845 1.00 86.62 203 LYS A CA 1
ATOM 1663 C C . LYS A 1 203 ? -26.556 12.142 39.431 1.00 86.62 203 LYS A C 1
ATOM 1665 O O . LYS A 1 203 ? -25.565 12.832 39.243 1.00 86.62 203 LYS A O 1
ATOM 1670 N N . LEU A 1 204 ? -27.169 11.451 38.468 1.00 81.44 204 LEU A N 1
ATOM 1671 C CA . LEU A 1 204 ? -26.717 11.392 37.074 1.00 81.44 204 LEU A CA 1
ATOM 1672 C C . LEU A 1 204 ? -27.197 12.581 36.233 1.00 81.44 204 LEU A C 1
ATOM 1674 O O . LEU A 1 204 ? -26.550 12.929 35.253 1.00 81.44 204 LEU A O 1
ATOM 1678 N N . THR A 1 205 ? -28.327 13.194 36.591 1.00 74.75 205 THR A N 1
ATOM 1679 C CA . THR A 1 205 ? -28.909 14.351 35.882 1.00 74.75 205 THR A CA 1
ATOM 1680 C C . THR A 1 205 ? -28.529 15.704 36.497 1.00 74.75 205 THR A C 1
ATOM 1682 O O . THR A 1 205 ? -29.221 16.693 36.256 1.00 74.75 205 THR A O 1
ATOM 1685 N N . LYS A 1 206 ? -27.496 15.743 37.342 1.00 61.16 206 LYS A N 1
ATOM 1686 C CA . LYS A 1 206 ? -27.006 16.946 38.026 1.00 61.16 206 LYS A CA 1
ATOM 1687 C C . LYS A 1 206 ? -25.766 17.486 37.327 1.00 61.16 206 LYS A C 1
ATOM 1689 O O . LYS A 1 206 ? -25.677 18.726 37.215 1.00 61.16 206 LYS A O 1
#

Sequence (206 aa):
MKIDNFVLPKNTLGNRFKCGIKFIPERTLNKYLDYILFVVKSGHKGEEVYNLCFKRGNAFNNLVFSQKSLEEYICFLQNVYNSTCSDNLNIEEEFLVKEGQKIVISSLNENYLKLCSVKEGIGASFRVFFVLSKEELGEYLLALNAFCREKKIIKELEKPNKPFLRQKEKESLYLNTIYILLNEALDRKDKKMFEVLSGEIKKLTK

Radius of gyration: 27.27 Å; chains: 1; bounding box: 74×45×71 Å

pLDDT: mean 86.67, std 10.8, range [43.06, 97.19]

Foldseek 3Di:
DDKDKDADDPPPPPFQWGIKIWAQAPPAPDSVFFIWIWTWGQDPVRAIKIWIWGTHHPAIDIAIDDPVLLVVVLVQLVVQLVCLVVQNQFDWDWDDRDVQWIWIWGHPGNFKIKIKIWGDDDPDIRIHIDIHTSVSSVVVSVVSVVVVVVVVVVVVVPPPPPPPDDPVRVLVVVLVVLVVQLVVCVVVVPPVSNVVSVVVNVVSVD